Protein AF-A0A1G2P5E9-F1 (afdb_monomer_lite)

Organism: NCBI:txid1802335

Foldseek 3Di:
DPPDVVVVVVLVVVLVVLVVVLVVLVVCLVVVLVVVVPPPLVVLVVLLVVLVVLLVVLCCCCVPVCVPPVVQQQDDDPNRRLVVLLVLLNVLSVLLNVLSVVLVVLVSQLSVLVSQLVSLVSLLVSLVSVLVVCVSDVPDDDPVRDDSVVSNVVSVVSNCCSVPPRNVVSVVSNVVSVVVSVVSVVSSVVSSVSSVVSSVVSVVSS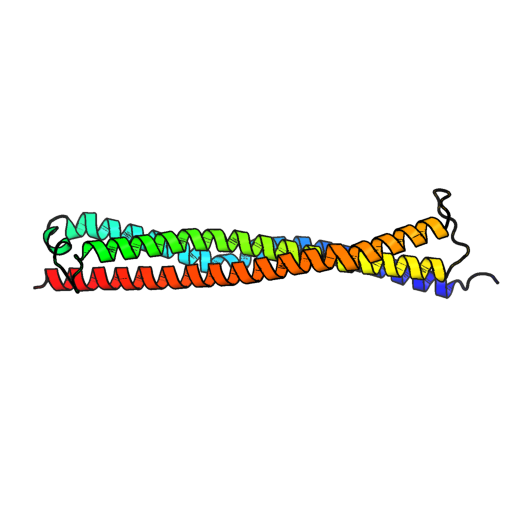VVVVVD

Structure (mmCIF, N/CA/C/O backbone):
data_AF-A0A1G2P5E9-F1
#
_entry.id   AF-A0A1G2P5E9-F1
#
loop_
_atom_site.group_PDB
_atom_site.id
_atom_site.type_symbol
_atom_site.label_atom_id
_atom_site.label_alt_id
_atom_site.label_comp_id
_atom_site.label_asym_id
_atom_site.label_entity_id
_atom_site.label_seq_id
_atom_site.pdbx_PDB_ins_code
_atom_site.Cartn_x
_atom_site.Cartn_y
_atom_site.Cartn_z
_atom_site.occupancy
_atom_site.B_iso_or_equiv
_atom_site.auth_seq_id
_atom_site.auth_comp_id
_atom_site.auth_asym_id
_atom_site.auth_atom_id
_atom_site.pdbx_PDB_model_num
ATOM 1 N N . MET A 1 1 ? 27.408 -7.381 -53.308 1.00 45.62 1 MET A N 1
ATOM 2 C CA . MET A 1 1 ? 26.090 -8.041 -53.425 1.00 45.62 1 MET A CA 1
ATOM 3 C C . MET A 1 1 ? 25.030 -7.059 -52.951 1.00 45.62 1 MET A C 1
ATOM 5 O O . MET A 1 1 ? 25.227 -6.500 -51.876 1.00 45.62 1 MET A O 1
ATOM 9 N N . PRO A 1 2 ? 23.982 -6.775 -53.742 1.00 45.16 2 PRO A N 1
ATOM 10 C CA . PRO A 1 2 ? 22.866 -5.960 -53.272 1.00 45.16 2 PRO A CA 1
ATOM 11 C C . PRO A 1 2 ? 22.207 -6.660 -52.072 1.00 45.16 2 PRO A C 1
ATOM 13 O O . PRO A 1 2 ? 22.133 -7.892 -52.062 1.00 45.16 2 PRO A O 1
ATOM 16 N N . PRO A 1 3 ? 21.778 -5.922 -51.039 1.00 52.22 3 PRO A N 1
ATOM 17 C CA . PRO A 1 3 ? 21.145 -6.535 -49.884 1.00 52.22 3 PRO A CA 1
ATOM 18 C C . PRO A 1 3 ? 19.825 -7.196 -50.302 1.00 52.22 3 PRO A C 1
ATOM 20 O O . PRO A 1 3 ? 19.055 -6.644 -51.089 1.00 52.22 3 PRO A O 1
ATOM 23 N N . ASN A 1 4 ? 19.589 -8.405 -49.792 1.00 60.34 4 ASN A N 1
ATOM 24 C CA . ASN A 1 4 ? 18.426 -9.223 -50.117 1.00 60.34 4 ASN A CA 1
ATOM 25 C C . ASN A 1 4 ? 17.156 -8.529 -49.585 1.00 60.34 4 ASN A C 1
ATOM 27 O O . ASN A 1 4 ? 16.891 -8.523 -48.382 1.00 60.34 4 ASN A O 1
ATOM 31 N N . TYR A 1 5 ? 16.392 -7.905 -50.481 1.00 56.81 5 TYR A N 1
ATOM 32 C CA . TYR A 1 5 ? 15.208 -7.084 -50.181 1.00 56.81 5 TYR A CA 1
ATOM 33 C C . TYR A 1 5 ? 14.182 -7.737 -49.219 1.00 56.81 5 TYR A C 1
ATOM 35 O O . TYR A 1 5 ? 13.681 -7.042 -48.331 1.00 56.81 5 TYR A O 1
ATOM 43 N N . PRO A 1 6 ? 13.905 -9.058 -49.295 1.00 58.53 6 PRO A N 1
ATOM 44 C CA . PRO A 1 6 ? 13.014 -9.750 -48.360 1.00 58.53 6 PRO A CA 1
ATOM 45 C C . PRO A 1 6 ? 13.515 -9.744 -46.910 1.00 58.53 6 PRO A C 1
ATOM 47 O O . PRO A 1 6 ? 12.711 -9.638 -45.989 1.00 58.53 6 PRO A O 1
ATOM 50 N N . GLN A 1 7 ? 14.835 -9.810 -46.693 1.00 58.12 7 GLN A N 1
ATOM 51 C CA . GLN A 1 7 ? 15.413 -9.777 -45.347 1.00 58.12 7 GLN A CA 1
ATOM 52 C C . GLN A 1 7 ? 15.269 -8.380 -44.730 1.00 58.12 7 GLN A C 1
ATOM 54 O O . GLN A 1 7 ? 14.884 -8.268 -43.573 1.00 58.12 7 GLN A O 1
ATOM 59 N N . ILE A 1 8 ? 15.484 -7.313 -45.515 1.00 60.50 8 ILE A N 1
ATOM 60 C CA . ILE A 1 8 ? 15.317 -5.924 -45.040 1.00 60.50 8 ILE A CA 1
ATOM 61 C C . ILE A 1 8 ? 13.867 -5.670 -44.605 1.00 60.50 8 ILE A C 1
ATOM 63 O O . ILE A 1 8 ? 13.626 -5.031 -43.581 1.00 60.50 8 ILE A O 1
ATOM 67 N N . LEU A 1 9 ? 12.899 -6.187 -45.369 1.00 61.81 9 LEU A N 1
ATOM 68 C CA . LEU A 1 9 ? 11.474 -6.105 -45.040 1.00 61.81 9 LEU A CA 1
ATOM 69 C C . LEU A 1 9 ? 11.137 -6.859 -43.748 1.00 61.81 9 LEU A C 1
ATOM 71 O O . LEU A 1 9 ? 10.431 -6.307 -42.907 1.00 61.81 9 LEU A O 1
ATOM 75 N N . GLN A 1 10 ? 11.682 -8.064 -43.553 1.00 65.06 10 GLN A N 1
ATOM 76 C CA . GLN A 1 10 ? 11.495 -8.833 -42.320 1.00 65.06 10 GLN A CA 1
ATOM 77 C C . GLN A 1 10 ? 12.081 -8.117 -41.100 1.00 65.06 10 GLN A C 1
ATOM 79 O O . GLN A 1 10 ? 11.396 -7.976 -40.091 1.00 65.06 10 GLN A O 1
ATOM 84 N N . THR A 1 11 ? 13.305 -7.586 -41.178 1.00 60.06 11 THR A N 1
ATOM 85 C CA . THR A 1 11 ? 13.905 -6.902 -40.021 1.00 60.06 11 THR A CA 1
ATOM 86 C C . THR A 1 11 ? 13.252 -5.549 -39.736 1.00 60.06 11 THR A C 1
ATOM 88 O O . THR A 1 11 ? 13.167 -5.140 -38.580 1.00 60.06 11 THR A O 1
ATOM 91 N N . LYS A 1 12 ? 12.722 -4.865 -40.760 1.00 65.88 12 LYS A N 1
ATOM 92 C CA . LYS A 1 12 ? 11.896 -3.663 -40.576 1.00 65.88 12 LYS A CA 1
ATOM 93 C C . LYS A 1 12 ? 10.568 -3.996 -39.888 1.00 65.88 12 LYS A C 1
ATOM 95 O O . LYS A 1 12 ? 10.208 -3.312 -38.934 1.00 65.88 12 LYS A O 1
ATOM 100 N N . GLN A 1 13 ? 9.897 -5.073 -40.300 1.00 69.88 13 GLN A N 1
ATOM 101 C CA . GLN A 1 13 ? 8.698 -5.585 -39.624 1.00 69.88 13 GLN A CA 1
ATOM 102 C C . GLN A 1 13 ? 8.989 -6.007 -38.177 1.00 69.88 13 GLN A C 1
ATOM 104 O O . GLN A 1 13 ? 8.178 -5.758 -37.288 1.00 69.88 13 GLN A O 1
ATOM 109 N N . GLU A 1 14 ? 10.158 -6.592 -37.902 1.00 65.31 14 GLU A N 1
ATOM 110 C CA . GLU A 1 14 ? 10.590 -6.909 -36.537 1.00 65.31 14 GLU A CA 1
ATOM 111 C C . GLU A 1 14 ? 10.911 -5.671 -35.691 1.00 65.31 14 GLU A C 1
ATOM 113 O O . GLU A 1 14 ? 10.748 -5.708 -34.471 1.00 65.31 14 GLU A O 1
ATOM 118 N N . LEU A 1 15 ? 11.384 -4.582 -36.302 1.00 66.56 15 LEU A N 1
ATOM 119 C CA . LEU A 1 15 ? 11.614 -3.315 -35.608 1.00 66.56 15 LEU A CA 1
ATOM 120 C C . LEU A 1 15 ? 10.291 -2.615 -35.283 1.00 66.56 15 LEU A C 1
ATOM 122 O O . LEU A 1 15 ? 10.108 -2.141 -34.160 1.00 66.56 15 LEU A O 1
ATOM 126 N N . GLU A 1 16 ? 9.369 -2.585 -36.247 1.00 72.06 16 GLU A N 1
ATOM 127 C CA . GLU A 1 16 ? 8.019 -2.041 -36.081 1.00 72.06 16 GLU A CA 1
ATOM 128 C C . GLU A 1 16 ? 7.232 -2.842 -35.037 1.00 72.06 16 GLU A C 1
ATOM 130 O O . GLU A 1 16 ? 6.594 -2.252 -34.165 1.00 72.06 16 GLU A O 1
ATOM 135 N N . SER A 1 17 ? 7.346 -4.175 -35.029 1.00 70.50 17 SER A N 1
ATOM 136 C CA . SER A 1 17 ? 6.700 -5.007 -34.009 1.00 70.50 17 SER A CA 1
ATOM 137 C C . SER A 1 17 ? 7.229 -4.722 -32.603 1.00 70.50 17 SER A C 1
ATOM 139 O O . SER A 1 17 ? 6.452 -4.683 -31.656 1.00 70.50 17 SER A O 1
ATOM 141 N N . VAL A 1 18 ? 8.519 -4.417 -32.446 1.00 68.25 18 VAL A N 1
ATOM 142 C CA . VAL A 1 18 ? 9.108 -4.072 -31.137 1.00 68.25 18 VAL A CA 1
ATOM 143 C C . VAL A 1 18 ? 8.784 -2.649 -30.716 1.00 68.25 18 VAL A C 1
ATOM 145 O O . VAL A 1 18 ? 8.630 -2.381 -29.527 1.00 68.25 18 VAL A O 1
ATOM 148 N N . GLN A 1 19 ? 8.653 -1.719 -31.663 1.00 71.50 19 GLN A N 1
ATOM 149 C CA . GLN A 1 19 ? 8.098 -0.401 -31.359 1.00 71.50 19 GLN A CA 1
ATOM 150 C C . GLN A 1 19 ? 6.653 -0.516 -30.875 1.00 71.50 19 GLN A C 1
ATOM 152 O O . GLN A 1 19 ? 6.325 0.094 -29.857 1.00 71.50 19 GLN A O 1
ATOM 157 N N . ASN A 1 20 ? 5.846 -1.359 -31.521 1.00 75.56 20 ASN A N 1
ATOM 158 C CA . ASN A 1 20 ? 4.489 -1.658 -31.079 1.00 75.56 20 ASN A CA 1
ATOM 159 C C . ASN A 1 20 ? 4.478 -2.337 -29.702 1.00 75.56 20 ASN A C 1
ATOM 161 O O . ASN A 1 20 ? 3.682 -1.949 -28.859 1.00 75.56 20 ASN A O 1
ATOM 165 N N . GLU A 1 21 ? 5.384 -3.276 -29.410 1.00 71.62 21 GLU A N 1
ATOM 166 C CA . GLU A 1 21 ? 5.514 -3.868 -28.066 1.00 71.62 21 GLU A CA 1
ATOM 167 C C . GLU A 1 21 ? 5.834 -2.814 -26.992 1.00 71.62 21 GLU A C 1
ATOM 169 O O . GLU A 1 21 ? 5.271 -2.859 -25.901 1.00 71.62 21 GLU A O 1
ATOM 174 N N . VAL A 1 22 ? 6.711 -1.845 -27.282 1.00 72.62 22 VAL A N 1
ATOM 175 C CA . VAL A 1 22 ? 7.035 -0.745 -26.353 1.00 72.62 22 VAL A CA 1
ATOM 176 C C . VAL A 1 22 ? 5.829 0.172 -26.143 1.00 72.62 22 VAL A C 1
ATOM 178 O O . VAL A 1 22 ? 5.589 0.625 -25.023 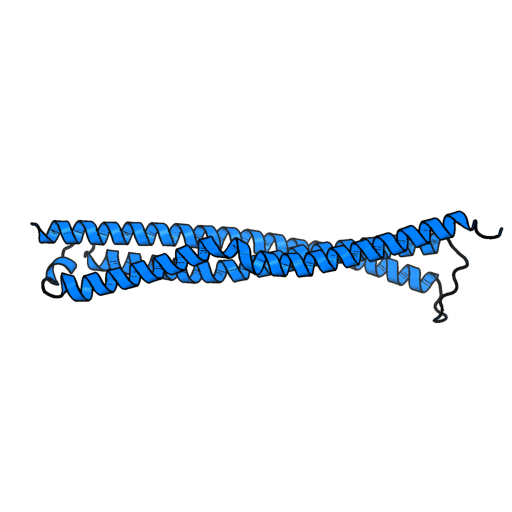1.00 72.62 22 VAL A O 1
ATOM 181 N N . GLU A 1 23 ? 5.073 0.459 -27.199 1.00 74.75 23 GLU A N 1
ATOM 182 C CA . GLU A 1 23 ? 3.877 1.298 -27.123 1.00 74.75 23 GLU A CA 1
ATOM 183 C C . GLU A 1 23 ? 2.725 0.592 -26.398 1.00 74.75 23 GLU A C 1
ATOM 185 O O . GLU A 1 23 ? 2.058 1.201 -25.565 1.00 74.75 23 GLU A O 1
ATOM 190 N N . ILE A 1 24 ? 2.553 -0.711 -26.626 1.00 76.69 24 ILE A N 1
ATOM 191 C CA . ILE A 1 24 ? 1.626 -1.565 -25.880 1.00 76.69 24 ILE A CA 1
ATOM 192 C C . ILE A 1 24 ? 2.040 -1.624 -24.410 1.00 76.69 24 ILE A C 1
ATOM 194 O O . ILE A 1 24 ? 1.200 -1.411 -23.548 1.00 76.69 24 ILE A O 1
ATOM 198 N N . ALA A 1 25 ? 3.322 -1.830 -24.094 1.00 70.88 25 ALA A N 1
ATOM 199 C CA . ALA A 1 25 ? 3.804 -1.816 -22.712 1.00 70.88 25 ALA A CA 1
ATOM 200 C C . ALA A 1 25 ? 3.578 -0.453 -22.034 1.00 70.88 25 ALA A C 1
ATOM 202 O O . ALA A 1 25 ? 3.235 -0.398 -20.854 1.00 70.88 25 ALA A O 1
ATOM 203 N N . ARG A 1 26 ? 3.716 0.652 -22.781 1.00 74.38 26 ARG A N 1
ATOM 204 C CA . ARG A 1 26 ? 3.379 2.000 -22.305 1.00 74.38 26 ARG A CA 1
ATOM 205 C C . ARG A 1 26 ? 1.878 2.160 -22.050 1.00 74.38 26 ARG A C 1
ATOM 207 O O . ARG A 1 26 ? 1.516 2.689 -21.006 1.00 74.38 26 ARG A O 1
ATOM 214 N N . LYS A 1 27 ? 1.014 1.698 -22.956 1.00 78.19 27 LYS A N 1
ATOM 215 C CA . LYS A 1 27 ? -0.443 1.735 -22.754 1.00 78.19 27 LYS A CA 1
ATOM 216 C C . LYS A 1 27 ? -0.872 0.851 -21.590 1.00 78.19 27 LYS A C 1
ATOM 218 O O . LYS A 1 27 ? -1.593 1.316 -20.727 1.00 78.19 27 LYS A O 1
ATOM 223 N N . ILE A 1 28 ? -0.337 -0.365 -21.485 1.00 73.25 28 ILE A N 1
ATOM 224 C CA . ILE A 1 28 ? -0.558 -1.253 -20.336 1.00 73.25 28 ILE A CA 1
ATOM 225 C C . ILE A 1 28 ? -0.102 -0.572 -19.044 1.00 73.25 28 ILE A C 1
ATOM 227 O O . ILE A 1 28 ? -0.785 -0.698 -18.036 1.00 73.25 28 ILE A O 1
ATOM 231 N N . PHE A 1 29 ? 1.006 0.172 -19.048 1.00 69.62 29 PHE A N 1
ATOM 232 C CA . PHE A 1 29 ? 1.412 0.968 -17.890 1.00 69.62 29 PHE A CA 1
ATOM 233 C C . PHE A 1 29 ? 0.378 2.043 -17.530 1.00 69.62 29 PHE A C 1
ATOM 235 O O . PHE A 1 29 ? -0.020 2.136 -16.369 1.00 69.62 29 PHE A O 1
ATOM 242 N N . GLU A 1 30 ? -0.076 2.826 -18.508 1.00 72.69 30 GLU A N 1
ATOM 243 C CA . GLU A 1 30 ? -1.084 3.876 -18.316 1.00 72.69 30 GLU A CA 1
ATOM 244 C C . GLU A 1 30 ? -2.434 3.283 -17.840 1.00 72.69 30 GLU A C 1
ATOM 246 O O . GLU A 1 30 ? -3.026 3.777 -16.874 1.00 72.69 30 GLU A O 1
ATOM 251 N N . ASP A 1 31 ? -2.861 2.156 -18.412 1.00 74.88 31 ASP A N 1
ATOM 252 C CA . ASP A 1 31 ? -4.115 1.460 -18.099 1.00 74.88 31 ASP A CA 1
ATOM 253 C C . ASP A 1 31 ? -4.061 0.730 -16.752 1.00 74.88 31 ASP A C 1
ATOM 255 O O . ASP A 1 31 ? -4.995 0.819 -15.956 1.00 74.88 31 ASP A O 1
ATOM 259 N N . THR A 1 32 ? -2.953 0.050 -16.441 1.00 67.44 32 THR A N 1
ATOM 260 C CA . THR A 1 32 ? -2.754 -0.642 -15.154 1.00 67.44 32 THR A CA 1
ATOM 261 C C . THR A 1 32 ? -2.722 0.370 -14.017 1.00 67.44 32 THR A C 1
ATOM 263 O O . THR A 1 32 ? -3.353 0.157 -12.984 1.00 67.44 32 THR A O 1
ATOM 266 N N . ASN A 1 33 ? -2.057 1.509 -14.215 1.00 65.31 33 ASN A N 1
ATOM 267 C CA . ASN A 1 33 ? -2.033 2.589 -13.234 1.00 65.31 33 ASN A CA 1
ATOM 268 C C . ASN A 1 33 ? -3.436 3.185 -13.002 1.00 65.31 33 ASN A C 1
ATOM 270 O O . ASN A 1 33 ? -3.777 3.545 -11.876 1.00 65.31 33 ASN A O 1
ATOM 274 N N . THR A 1 34 ? -4.269 3.238 -14.046 1.00 66.75 34 THR A N 1
ATOM 275 C CA . THR A 1 34 ? -5.663 3.700 -13.955 1.00 66.75 34 THR A CA 1
ATOM 276 C C . THR A 1 34 ? -6.565 2.664 -13.275 1.00 66.75 34 THR A C 1
ATOM 278 O O . THR A 1 34 ? -7.272 3.001 -12.335 1.00 66.75 34 THR A O 1
ATOM 281 N N . SER A 1 35 ? -6.489 1.388 -13.661 1.00 60.97 35 SER A N 1
ATOM 282 C CA . SER A 1 35 ? -7.336 0.310 -13.127 1.00 60.97 35 SER A CA 1
ATOM 283 C C . SER A 1 35 ? -7.025 -0.040 -11.664 1.00 60.97 35 SER A C 1
ATOM 285 O O . SER A 1 35 ? -7.934 -0.279 -10.864 1.00 60.97 35 SER A O 1
ATOM 287 N N . TYR A 1 36 ? -5.749 -0.009 -11.259 1.00 59.22 36 TYR A N 1
ATOM 288 C CA . TYR A 1 36 ? -5.370 -0.220 -9.855 1.00 59.22 36 TYR A CA 1
ATOM 289 C C . TYR A 1 36 ? -5.861 0.889 -8.931 1.00 59.22 36 TYR A C 1
ATOM 291 O O . TYR A 1 36 ? -6.057 0.648 -7.737 1.00 59.22 36 TYR A O 1
ATOM 299 N N . ARG A 1 37 ? -6.098 2.080 -9.484 1.00 58.69 37 ARG A N 1
ATOM 300 C CA . ARG A 1 37 ? -6.716 3.189 -8.766 1.00 58.69 37 ARG A CA 1
ATOM 301 C C . ARG A 1 37 ? -8.128 2.843 -8.276 1.00 58.69 37 ARG A C 1
ATOM 303 O O . ARG A 1 37 ? -8.531 3.392 -7.255 1.00 58.69 37 ARG A O 1
ATOM 310 N N . ASP A 1 38 ? -8.809 1.898 -8.930 1.00 62.91 38 ASP A N 1
ATOM 311 C CA . ASP A 1 38 ? -10.244 1.673 -8.743 1.00 62.91 38 ASP A CA 1
ATOM 312 C C . ASP A 1 38 ? -10.589 0.367 -7.984 1.00 62.91 38 ASP A C 1
ATOM 314 O O . ASP A 1 38 ? -11.562 0.342 -7.231 1.00 62.91 38 ASP A O 1
ATOM 318 N N . ASN A 1 39 ? -9.795 -0.715 -8.094 1.00 57.72 39 ASN A N 1
ATOM 319 C CA . ASN A 1 39 ? -10.237 -2.050 -7.626 1.00 57.72 39 ASN A CA 1
ATOM 320 C C . ASN A 1 39 ? -9.615 -2.587 -6.318 1.00 57.72 39 ASN A C 1
ATOM 322 O O . ASN A 1 39 ? -10.307 -3.257 -5.553 1.00 57.72 39 ASN A O 1
ATOM 326 N N . SER A 1 40 ? -8.346 -2.306 -5.993 1.00 57.19 40 SER A N 1
ATOM 327 C CA . SER A 1 40 ? -7.723 -2.838 -4.752 1.00 57.19 40 SER A CA 1
ATOM 328 C C . SER A 1 40 ? -8.088 -2.046 -3.484 1.00 57.19 40 SER A C 1
ATOM 330 O O . SER A 1 40 ? -7.760 -2.449 -2.368 1.00 57.19 40 SER A O 1
ATOM 332 N N . PHE A 1 41 ? -8.788 -0.923 -3.649 1.00 67.69 41 PHE A N 1
ATOM 333 C CA . PHE A 1 41 ? -9.066 0.056 -2.600 1.00 67.69 41 PHE A CA 1
ATOM 334 C C . PHE A 1 41 ? -10.252 -0.322 -1.699 1.00 67.69 41 PHE A C 1
ATOM 336 O O . PHE A 1 41 ? -10.236 -0.039 -0.502 1.00 67.69 41 PHE A O 1
ATOM 343 N N . GLN A 1 42 ? -11.243 -1.033 -2.238 1.00 78.06 42 GLN A N 1
ATOM 344 C CA . GLN A 1 42 ? -12.559 -1.177 -1.605 1.00 78.06 42 GLN A CA 1
ATOM 345 C C . GLN A 1 42 ? -12.533 -1.877 -0.237 1.00 78.06 42 GLN A C 1
ATOM 347 O O . GLN A 1 42 ? -13.343 -1.570 0.634 1.00 78.06 42 GLN A O 1
ATOM 352 N N . VAL A 1 43 ? -11.629 -2.839 -0.024 1.00 80.19 43 VAL A N 1
ATOM 353 C CA . VAL A 1 43 ? -11.544 -3.564 1.259 1.00 80.19 43 VAL A CA 1
ATOM 354 C C . VAL A 1 43 ? -10.976 -2.666 2.354 1.00 80.19 43 VAL A C 1
ATOM 356 O O . VAL A 1 43 ? -11.517 -2.603 3.455 1.00 80.19 43 VAL A O 1
ATOM 359 N N . PHE A 1 44 ? -9.902 -1.949 2.042 1.00 86.31 44 PHE A N 1
ATOM 360 C CA . PHE A 1 44 ? -9.229 -1.053 2.975 1.00 86.31 44 PHE A CA 1
ATOM 361 C C . PHE A 1 44 ? -10.089 0.181 3.259 1.00 86.31 44 PHE A C 1
ATOM 363 O O . PHE A 1 44 ? -10.257 0.565 4.411 1.00 86.31 44 PHE A O 1
ATOM 370 N N . GLU A 1 45 ? -10.761 0.716 2.247 1.00 86.00 45 GLU A N 1
ATOM 371 C CA . GLU A 1 45 ? -11.759 1.766 2.424 1.00 86.00 45 GLU A CA 1
ATOM 372 C C . GLU A 1 45 ? -12.884 1.347 3.389 1.00 86.00 45 GLU A C 1
ATOM 374 O O . GLU A 1 45 ? -13.204 2.086 4.321 1.00 86.00 45 GLU A O 1
ATOM 379 N N . LYS A 1 46 ? -13.420 0.125 3.253 1.00 90.12 46 LYS A N 1
ATOM 380 C CA . LYS A 1 46 ? -14.401 -0.423 4.207 1.00 90.12 46 LYS A CA 1
ATOM 381 C C . LYS A 1 46 ? -13.840 -0.518 5.626 1.00 90.12 46 LYS A C 1
ATOM 383 O O . LYS A 1 46 ? -14.541 -0.156 6.565 1.00 90.12 46 LYS A O 1
ATOM 388 N N . ILE A 1 47 ? -12.592 -0.965 5.797 1.00 90.50 47 ILE A N 1
ATOM 389 C CA . ILE A 1 47 ? -11.933 -1.013 7.116 1.00 90.50 47 ILE A CA 1
ATOM 390 C C . ILE A 1 47 ? -11.852 0.390 7.729 1.00 90.50 47 ILE A C 1
ATOM 392 O O . ILE A 1 47 ? -12.226 0.560 8.888 1.00 90.50 47 ILE A O 1
ATOM 396 N N . ALA A 1 48 ? -11.437 1.402 6.961 1.00 91.81 48 ALA A N 1
ATOM 397 C CA . ALA A 1 48 ? -11.410 2.784 7.439 1.00 91.81 48 ALA A CA 1
ATOM 398 C C . ALA A 1 48 ? -12.807 3.272 7.849 1.00 91.81 48 ALA A C 1
ATOM 400 O O . ALA A 1 48 ? -12.963 3.802 8.949 1.00 91.81 48 ALA A O 1
ATOM 401 N N . PHE A 1 49 ? -13.831 3.048 7.019 1.00 93.69 49 PHE A N 1
ATOM 402 C CA . PHE A 1 49 ? -15.204 3.435 7.351 1.00 93.69 49 PHE A CA 1
ATOM 403 C C . PHE A 1 49 ? -15.723 2.733 8.609 1.00 93.69 49 PHE A C 1
ATOM 405 O O . PHE A 1 49 ? -16.301 3.389 9.476 1.00 93.69 49 PHE A O 1
ATOM 412 N N . TYR A 1 50 ? -15.480 1.430 8.759 1.00 94.44 50 TYR A N 1
ATOM 413 C CA . TYR A 1 50 ? -15.874 0.697 9.960 1.00 94.44 50 TYR A CA 1
ATOM 414 C C . TYR A 1 50 ? -15.103 1.145 11.201 1.00 94.44 50 TYR A C 1
ATOM 416 O O . TYR A 1 50 ? -15.696 1.207 12.278 1.00 94.44 50 TYR A O 1
ATOM 424 N N . ALA A 1 51 ? -13.822 1.498 11.078 1.00 94.50 51 ALA A N 1
ATOM 425 C CA . ALA A 1 51 ? -13.039 2.031 12.188 1.00 94.50 51 ALA A CA 1
ATOM 426 C C . ALA A 1 51 ? -13.600 3.380 12.665 1.00 94.50 51 ALA A C 1
ATOM 428 O O . ALA A 1 51 ? -13.877 3.537 13.854 1.00 94.50 51 ALA A O 1
ATOM 429 N N . VAL A 1 52 ? -13.857 4.317 11.742 1.00 94.56 52 VAL A N 1
ATOM 430 C CA . VAL A 1 52 ? -14.481 5.614 12.062 1.00 94.56 52 VAL A CA 1
ATOM 431 C C . VAL A 1 52 ? -15.872 5.420 12.662 1.00 94.56 52 VAL A C 1
ATOM 433 O O . VAL A 1 52 ? -16.181 6.015 13.694 1.00 94.56 52 VAL A O 1
ATOM 436 N N . GLY A 1 53 ? -16.696 4.559 12.058 1.00 94.62 53 GLY A N 1
ATOM 437 C CA . GLY A 1 53 ? -18.040 4.255 12.546 1.00 94.62 53 GLY A CA 1
ATOM 438 C C . GLY A 1 53 ? -18.026 3.660 13.954 1.00 94.62 53 GLY A C 1
ATOM 439 O O . GLY A 1 53 ? -18.796 4.090 14.806 1.00 94.62 53 GLY A O 1
ATOM 440 N N . SER A 1 54 ? -17.101 2.740 14.233 1.00 94.94 54 SER A N 1
ATOM 441 C CA . SER A 1 54 ? -16.953 2.118 15.556 1.00 94.94 54 SER A CA 1
ATOM 442 C C . SER A 1 54 ? -16.511 3.126 16.617 1.00 94.94 54 SER A C 1
ATOM 444 O O . SER A 1 54 ? -17.074 3.148 17.712 1.00 94.94 54 SER A O 1
ATOM 446 N N . ILE A 1 55 ? -15.554 4.004 16.291 1.00 94.56 55 ILE A N 1
ATOM 447 C CA . ILE A 1 55 ? -15.136 5.090 17.188 1.00 94.56 55 ILE A CA 1
ATOM 448 C C . ILE A 1 55 ? -16.323 6.019 17.457 1.00 94.56 55 ILE A C 1
ATOM 450 O O . ILE A 1 55 ? -16.657 6.253 18.617 1.00 94.56 55 ILE A O 1
ATOM 454 N N . SER A 1 56 ? -17.003 6.489 16.409 1.00 95.81 56 SER A N 1
ATOM 455 C CA . SER A 1 56 ? -18.156 7.386 16.532 1.00 95.81 56 SER A CA 1
ATOM 456 C C . SER A 1 56 ? -19.260 6.778 17.399 1.00 95.81 56 SER A C 1
ATOM 458 O O . SER A 1 56 ? -19.675 7.407 18.371 1.00 95.81 56 SER A O 1
ATOM 460 N N . LEU A 1 57 ? -19.657 5.530 17.132 1.00 93.56 57 LEU A N 1
ATOM 461 C CA . LEU A 1 57 ? -20.654 4.810 17.927 1.00 93.56 57 LEU A CA 1
ATOM 462 C C . LEU A 1 57 ? -20.226 4.657 19.387 1.00 93.56 57 LEU A C 1
ATOM 464 O O . LEU A 1 57 ? -21.046 4.832 20.284 1.00 93.56 57 LEU A O 1
ATOM 468 N N . SER A 1 58 ? -18.950 4.364 19.644 1.00 93.94 58 SER A N 1
ATOM 469 C CA . SER A 1 58 ? -18.448 4.215 21.011 1.00 93.94 58 SER A CA 1
ATOM 470 C C . SER A 1 58 ? -18.448 5.536 21.789 1.00 93.94 58 SER A C 1
ATOM 472 O O . SER A 1 58 ? -18.826 5.548 22.959 1.00 93.94 58 SER A O 1
ATOM 474 N N . ILE A 1 59 ? -18.115 6.658 21.139 1.00 93.12 59 ILE A N 1
ATOM 475 C CA . ILE A 1 59 ? -18.201 7.999 21.734 1.00 93.12 59 ILE A CA 1
ATOM 476 C C . ILE A 1 59 ? -19.659 8.326 22.055 1.00 93.12 59 ILE A C 1
ATOM 478 O O . ILE A 1 59 ? -19.955 8.763 23.165 1.00 93.12 59 ILE A O 1
ATOM 482 N N . THR A 1 60 ? -20.578 8.072 21.120 1.00 91.94 60 THR A N 1
ATOM 483 C CA . THR A 1 60 ? -22.015 8.279 21.338 1.00 91.94 60 THR A CA 1
ATOM 484 C C . THR A 1 60 ? -22.539 7.408 22.478 1.00 91.94 60 THR A C 1
ATOM 486 O O . THR A 1 60 ? -23.270 7.901 23.332 1.00 91.94 60 THR A O 1
ATOM 489 N N . TYR A 1 61 ? -22.138 6.138 22.541 1.00 89.06 61 TYR A N 1
ATOM 490 C CA . TYR A 1 61 ? -22.525 5.232 23.620 1.00 89.06 61 TYR A CA 1
ATOM 491 C C . TYR A 1 61 ? -22.056 5.751 24.984 1.00 89.06 61 TYR A C 1
ATOM 493 O O . TYR A 1 61 ? -22.855 5.852 25.912 1.00 89.06 61 TYR A O 1
ATOM 501 N N . VAL A 1 62 ? -20.793 6.164 25.109 1.00 88.94 62 VAL A N 1
ATOM 502 C CA . VAL A 1 62 ? -20.269 6.713 26.368 1.00 88.94 62 VAL A CA 1
ATOM 503 C C . VAL A 1 62 ? -20.949 8.034 26.731 1.00 88.94 62 VAL A C 1
ATOM 505 O O . VAL A 1 62 ? -21.401 8.204 27.861 1.00 88.94 62 VAL A O 1
ATOM 508 N N . GLY A 1 63 ? -21.060 8.955 25.773 1.00 87.94 63 GLY A N 1
ATOM 509 C CA . GLY A 1 63 ? -21.600 10.294 26.001 1.00 87.94 63 GLY A CA 1
ATOM 510 C C . GLY A 1 63 ? -23.103 10.324 26.268 1.00 87.94 63 GLY A C 1
ATOM 511 O O . GLY A 1 63 ? -23.566 11.200 26.989 1.00 87.94 63 GLY A O 1
ATOM 512 N N . TYR A 1 64 ? -23.867 9.378 25.721 1.00 86.00 64 TYR A N 1
ATOM 513 C CA . TYR A 1 64 ? -25.318 9.334 25.897 1.00 86.00 64 TYR A CA 1
ATOM 514 C C . TYR A 1 64 ? -25.734 8.312 26.956 1.00 86.00 64 TYR A C 1
ATOM 516 O O . TYR A 1 64 ? -26.393 8.665 27.932 1.00 86.00 64 TYR A O 1
ATOM 524 N N . VAL A 1 65 ? -25.308 7.056 26.805 1.00 80.88 65 VAL A N 1
ATOM 525 C CA . VAL A 1 65 ? -25.807 5.924 27.602 1.00 80.88 65 VAL A CA 1
ATOM 526 C C . VAL A 1 65 ? -25.132 5.835 28.971 1.00 80.88 65 VAL A C 1
ATOM 528 O O . VAL A 1 65 ? -25.789 5.484 29.950 1.00 80.88 65 VAL A O 1
ATOM 531 N N . LEU A 1 66 ? -23.840 6.165 29.062 1.00 83.88 66 LEU A N 1
ATOM 532 C CA . LEU A 1 66 ? -23.075 6.106 30.318 1.00 83.88 66 LEU A CA 1
ATOM 533 C C . LEU A 1 66 ? -22.970 7.447 31.049 1.00 83.88 66 LEU A C 1
ATOM 535 O O . LEU A 1 66 ? -22.400 7.492 32.137 1.00 83.88 66 LEU A O 1
ATOM 539 N N . SER A 1 67 ? -23.552 8.518 30.504 1.00 82.75 67 SER A N 1
ATOM 540 C CA . SER A 1 67 ? -23.512 9.860 31.105 1.00 82.75 67 SER A CA 1
ATOM 541 C C . SER A 1 67 ? -24.015 9.896 32.552 1.00 82.75 67 SER A C 1
ATOM 543 O O . SER A 1 67 ? -23.479 10.632 33.374 1.00 82.75 67 SER A O 1
ATOM 545 N N . GLN A 1 68 ? -25.008 9.065 32.875 1.00 80.25 68 GLN A N 1
ATOM 546 C CA . GLN A 1 68 ? -25.629 8.988 34.200 1.00 80.25 68 GLN A CA 1
ATOM 547 C C . GLN A 1 68 ? -24.991 7.935 35.123 1.00 80.25 68 GLN A C 1
ATOM 549 O O . GLN A 1 68 ? -25.320 7.880 36.303 1.00 80.25 68 GLN A O 1
ATOM 554 N N . GLN A 1 69 ? -24.101 7.081 34.605 1.00 81.94 69 GLN A N 1
ATOM 555 C CA . GLN A 1 69 ? -23.507 5.947 35.329 1.00 81.94 69 GLN A CA 1
ATOM 556 C C . GLN A 1 69 ? -21.994 5.872 35.081 1.00 81.94 69 GLN A C 1
ATOM 558 O O . GLN A 1 69 ? -21.436 4.826 34.745 1.00 81.94 69 GLN A O 1
ATOM 563 N N . THR A 1 70 ? -21.315 7.006 35.247 1.00 82.69 70 THR A N 1
ATOM 564 C CA . THR A 1 70 ? -19.873 7.142 34.987 1.00 82.69 70 THR A CA 1
ATOM 565 C C . THR A 1 70 ? -19.007 6.298 35.920 1.00 82.69 70 THR A C 1
ATOM 567 O O . THR A 1 70 ? -17.888 5.944 35.557 1.00 82.69 70 THR A O 1
ATOM 570 N N . GLU A 1 71 ? -19.518 5.914 37.090 1.00 84.12 71 GLU A N 1
ATOM 571 C CA . GLU A 1 71 ? -18.796 5.052 38.031 1.00 84.12 71 GLU A CA 1
ATOM 572 C C . GLU A 1 71 ? -18.505 3.656 37.454 1.00 84.12 71 GLU A C 1
ATOM 574 O O . GLU A 1 71 ? -17.455 3.086 37.747 1.00 84.12 71 GLU A O 1
ATOM 579 N N . VAL A 1 72 ? -19.341 3.148 36.535 1.00 85.38 72 VAL A N 1
ATOM 580 C CA . VAL A 1 72 ? -19.114 1.860 35.845 1.00 85.38 72 VAL A CA 1
ATOM 581 C C . VAL A 1 72 ? -17.806 1.873 35.044 1.00 85.38 72 VAL A C 1
ATOM 583 O O . VAL A 1 72 ? -17.118 0.858 34.953 1.00 85.38 72 VAL A O 1
ATOM 586 N N . LEU A 1 73 ? -17.405 3.032 34.510 1.00 83.81 73 LEU A N 1
ATOM 587 C CA . LEU A 1 73 ? -16.162 3.179 33.743 1.00 83.81 73 LEU A CA 1
ATOM 588 C C . LEU A 1 73 ? -14.906 3.053 34.615 1.00 83.81 73 LEU A C 1
ATOM 590 O O . LEU A 1 73 ? -13.843 2.706 34.097 1.00 83.81 73 LEU A O 1
ATOM 594 N N . LYS A 1 74 ? -15.015 3.351 35.916 1.00 87.19 74 LYS A N 1
ATOM 595 C CA . LYS A 1 74 ? -13.899 3.289 36.871 1.00 87.19 74 LYS A CA 1
ATOM 596 C C . LYS A 1 74 ? -13.716 1.896 37.470 1.00 87.19 74 LYS A C 1
ATOM 598 O O . LYS A 1 74 ? -12.690 1.653 38.100 1.00 87.19 74 LYS A O 1
ATOM 603 N N . VAL A 1 75 ? -14.676 0.989 37.275 1.00 87.31 75 VAL A N 1
ATOM 604 C CA . VAL A 1 75 ? -14.575 -0.389 37.762 1.00 87.31 75 VAL A CA 1
ATOM 605 C C . VAL A 1 75 ? -13.398 -1.085 37.081 1.00 87.31 75 VAL A C 1
ATOM 607 O O . VAL A 1 75 ? -13.269 -1.081 35.854 1.00 87.31 75 VAL A O 1
ATOM 610 N N . SER A 1 76 ? -12.535 -1.679 37.902 1.00 86.38 76 SER A N 1
ATOM 611 C CA . SER A 1 76 ? -11.373 -2.434 37.444 1.00 86.38 76 SER A CA 1
ATOM 612 C C . SER A 1 76 ? -11.761 -3.845 37.032 1.00 86.38 76 SER A C 1
ATOM 614 O O . SER A 1 76 ? -12.373 -4.590 37.795 1.00 86.38 76 SER A O 1
ATOM 616 N N . VAL A 1 77 ? -11.342 -4.229 35.833 1.00 83.69 77 VAL A N 1
ATOM 617 C CA . VAL A 1 77 ? -11.547 -5.546 35.233 1.00 83.69 77 VAL A CA 1
ATOM 618 C C . VAL A 1 77 ? -10.176 -6.041 34.799 1.00 83.69 77 VAL A C 1
ATOM 620 O O . VAL A 1 77 ? -9.469 -5.329 34.098 1.00 83.69 77 VAL A O 1
ATOM 623 N N . PHE A 1 78 ? -9.756 -7.221 35.265 1.00 82.75 78 PHE A N 1
ATOM 624 C CA . PHE A 1 78 ? -8.389 -7.724 35.049 1.00 82.75 78 PHE A CA 1
ATOM 625 C C . PHE A 1 78 ? -7.301 -6.672 35.349 1.00 82.75 78 PHE A C 1
ATOM 627 O O . PHE A 1 78 ? -6.387 -6.458 34.556 1.00 82.75 78 PHE A O 1
ATOM 634 N N . TYR A 1 79 ? -7.404 -6.022 36.514 1.00 87.06 79 TYR A N 1
ATOM 635 C CA . TYR A 1 79 ? -6.447 -5.029 37.033 1.00 87.06 79 TYR A CA 1
ATOM 636 C C . TYR A 1 79 ? -6.397 -3.678 36.302 1.00 87.06 79 TYR A C 1
ATOM 638 O O . TYR A 1 79 ? -5.711 -2.774 36.777 1.00 87.06 79 TYR A O 1
ATOM 646 N N . LEU A 1 80 ? -7.141 -3.498 35.208 1.00 89.06 80 LEU A N 1
ATOM 647 C CA . LEU A 1 80 ? -7.241 -2.224 34.499 1.00 89.06 80 LEU A CA 1
ATOM 648 C C . LEU A 1 80 ? -8.664 -1.663 34.593 1.00 89.06 80 LEU A C 1
ATOM 650 O O . LEU A 1 80 ? -9.631 -2.416 34.474 1.00 89.06 80 LEU A O 1
ATOM 654 N N . PRO A 1 81 ? -8.831 -0.347 34.787 1.00 90.50 81 PRO A N 1
ATOM 655 C CA . PRO A 1 81 ? -10.153 0.255 34.764 1.00 90.50 81 PRO A CA 1
ATOM 656 C C . PRO A 1 81 ? -10.745 0.194 33.354 1.00 90.50 81 PRO A C 1
ATOM 658 O O . PRO A 1 81 ? -10.037 0.302 32.350 1.00 90.50 81 PRO A O 1
ATOM 661 N N . LEU A 1 82 ? -12.063 0.024 33.276 1.00 90.31 82 LEU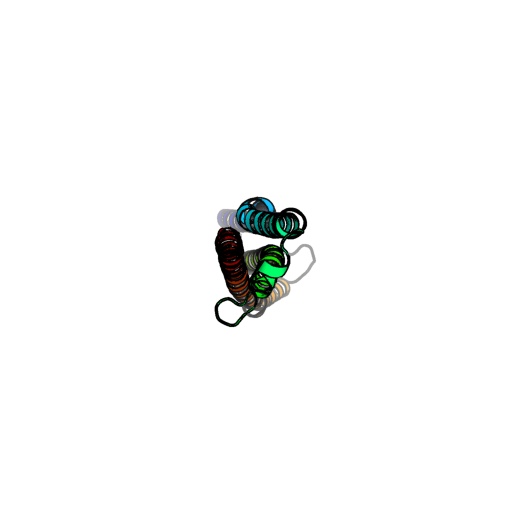 A N 1
ATOM 662 C CA . LEU A 1 82 ? -12.762 -0.290 32.032 1.00 90.31 82 LEU A CA 1
ATOM 663 C C . LEU A 1 82 ? -12.535 0.753 30.922 1.00 90.31 82 LEU A C 1
ATOM 665 O O . LEU A 1 82 ? -12.394 0.396 29.751 1.00 90.31 82 LEU A O 1
ATOM 669 N N . TYR A 1 83 ? -12.411 2.035 31.282 1.00 90.94 83 TYR A N 1
ATOM 670 C CA . TYR A 1 83 ? -12.110 3.109 30.327 1.00 90.94 83 TYR A CA 1
ATOM 671 C C . TYR A 1 83 ? -10.776 2.916 29.578 1.00 90.94 83 TYR A C 1
ATOM 673 O O . TYR A 1 83 ? -10.631 3.391 28.453 1.00 90.94 83 TYR A O 1
ATOM 681 N N . VAL A 1 84 ? -9.800 2.204 30.156 1.00 92.25 84 VAL A N 1
ATOM 682 C CA . VAL A 1 84 ? -8.508 1.937 29.500 1.00 92.25 84 VAL A CA 1
ATOM 683 C C . VAL A 1 84 ? -8.698 1.022 28.294 1.00 92.25 84 VAL A C 1
ATOM 685 O O . VAL A 1 84 ? -8.114 1.281 27.246 1.00 92.25 84 VAL A O 1
ATOM 688 N N . TYR A 1 85 ? -9.569 0.015 28.387 1.00 92.31 85 TYR A N 1
ATOM 689 C CA . TYR A 1 85 ? -9.890 -0.863 27.255 1.00 92.31 85 TYR A CA 1
ATOM 690 C C . TYR A 1 85 ? -10.534 -0.099 26.094 1.00 92.31 85 TYR A C 1
ATOM 692 O O . TYR A 1 85 ? -10.241 -0.381 24.930 1.00 92.31 85 TYR A O 1
ATOM 700 N N . LEU A 1 86 ? -11.357 0.911 26.398 1.00 93.62 86 LEU A N 1
ATOM 701 C CA . LEU A 1 86 ? -11.928 1.799 25.387 1.00 93.62 86 LEU A CA 1
ATOM 702 C C . LEU A 1 86 ? -10.842 2.621 24.677 1.00 93.62 86 LEU A C 1
ATOM 704 O O . LEU A 1 86 ? -10.822 2.673 23.448 1.00 93.62 86 LEU A O 1
ATOM 708 N N . PHE A 1 87 ? -9.907 3.219 25.421 1.00 94.81 87 PHE A N 1
ATOM 709 C CA . PHE A 1 87 ? -8.809 3.977 24.811 1.00 94.81 87 PHE A CA 1
ATOM 710 C C . PHE A 1 87 ? -7.844 3.092 24.019 1.00 94.81 87 PHE A C 1
ATOM 712 O O . PHE A 1 87 ? -7.381 3.503 22.956 1.00 94.81 87 PHE A O 1
ATOM 719 N N . ILE A 1 88 ? -7.576 1.869 24.486 1.00 94.94 88 ILE A N 1
ATOM 720 C CA . ILE A 1 88 ? -6.800 0.872 23.736 1.00 94.94 88 ILE A CA 1
ATOM 721 C C . ILE A 1 88 ? -7.499 0.555 22.409 1.00 94.94 88 ILE A C 1
ATOM 723 O O . ILE A 1 88 ? -6.857 0.580 21.359 1.00 94.94 88 ILE A O 1
ATOM 727 N N . SER A 1 89 ? -8.816 0.322 22.440 1.00 96.88 89 SER A N 1
ATOM 728 C CA . SER A 1 89 ? -9.630 0.144 21.233 1.00 96.88 89 SER A CA 1
ATOM 729 C C . SER A 1 89 ? -9.460 1.316 20.264 1.00 96.88 89 SER A C 1
ATOM 731 O O . SER A 1 89 ? -9.115 1.106 19.101 1.00 96.88 89 SER A O 1
ATOM 733 N N . TRP A 1 90 ? -9.617 2.556 20.738 1.00 97.25 90 TRP A N 1
ATOM 734 C CA . TRP A 1 90 ? -9.466 3.744 19.895 1.00 97.25 90 TRP A CA 1
ATOM 735 C C . TRP A 1 90 ? -8.071 3.861 19.298 1.00 97.25 90 TRP A C 1
ATOM 737 O O . TRP A 1 90 ? -7.951 4.118 18.104 1.00 97.25 90 TRP A O 1
ATOM 747 N N . ALA A 1 91 ? -7.021 3.632 20.089 1.00 97.25 91 ALA A N 1
ATOM 748 C CA . ALA A 1 91 ? -5.647 3.676 19.605 1.00 97.25 91 ALA A CA 1
ATOM 749 C C . ALA A 1 91 ? -5.428 2.681 18.455 1.00 97.25 91 ALA A C 1
ATOM 751 O O . ALA A 1 91 ? -4.869 3.044 17.420 1.00 97.25 91 ALA A O 1
ATOM 752 N N . PHE A 1 92 ? -5.930 1.451 18.594 1.00 97.56 92 PHE A N 1
ATOM 753 C CA . PHE A 1 92 ? -5.845 0.435 17.548 1.00 97.56 92 PHE A CA 1
ATOM 754 C C . PHE A 1 92 ? -6.694 0.763 16.311 1.00 97.56 92 PHE A C 1
ATOM 756 O O . PHE A 1 92 ? -6.220 0.589 15.190 1.00 97.56 92 PHE A O 1
ATOM 763 N N . LEU A 1 93 ? -7.911 1.285 16.480 1.00 96.31 93 LEU A N 1
ATOM 764 C CA . LEU A 1 93 ? -8.772 1.681 15.360 1.00 96.31 93 LEU A CA 1
ATOM 765 C C . LEU A 1 93 ? -8.207 2.888 14.594 1.00 96.31 93 LEU A C 1
ATOM 767 O O . LEU A 1 93 ? -8.229 2.901 13.365 1.00 96.31 93 LEU A O 1
ATOM 771 N N . VAL A 1 94 ? -7.637 3.871 15.295 1.00 96.25 94 VAL A N 1
ATOM 772 C CA . VAL A 1 94 ? -6.947 5.018 14.685 1.00 96.25 94 VAL A CA 1
ATOM 773 C C . VAL A 1 94 ? -5.684 4.561 13.954 1.00 96.25 94 VAL A C 1
ATOM 775 O O . VAL A 1 94 ? -5.440 4.977 12.822 1.00 96.25 94 VAL A O 1
ATOM 778 N N . LEU A 1 95 ? -4.902 3.660 14.553 1.00 95.75 95 LEU A N 1
ATOM 779 C CA . LEU A 1 95 ? -3.742 3.061 13.895 1.00 95.75 95 LEU A CA 1
ATOM 780 C C . LEU A 1 95 ? -4.144 2.303 12.622 1.00 95.75 95 LEU A C 1
ATOM 782 O O . LEU A 1 95 ? -3.481 2.436 11.591 1.00 95.75 95 LEU A O 1
ATOM 786 N N . SER A 1 96 ? -5.249 1.556 12.668 1.00 95.06 96 SER A N 1
ATOM 787 C CA . SER A 1 96 ? -5.814 0.879 11.501 1.00 95.06 96 SER A CA 1
ATOM 788 C C . SER A 1 96 ? -6.209 1.870 10.408 1.00 95.06 96 SER A C 1
ATOM 790 O O . SER A 1 96 ? -5.856 1.683 9.245 1.00 95.06 96 SER A O 1
ATOM 792 N N . LEU A 1 97 ? -6.858 2.978 10.771 1.00 93.56 97 LEU A N 1
ATOM 793 C CA . LEU A 1 97 ? -7.232 4.036 9.835 1.00 93.56 97 LEU A CA 1
ATOM 794 C C . LEU A 1 97 ? -6.005 4.628 9.133 1.00 93.56 97 LEU A C 1
ATOM 796 O O . LEU A 1 97 ? -5.972 4.697 7.904 1.00 93.56 97 LEU A O 1
ATOM 800 N N . PHE A 1 98 ? -4.969 5.003 9.888 1.00 93.06 98 PHE A N 1
ATOM 801 C CA . PHE A 1 98 ? -3.747 5.552 9.300 1.00 93.06 98 PHE A CA 1
ATOM 802 C C . PHE A 1 98 ? -3.042 4.534 8.405 1.00 93.06 98 PHE A C 1
ATOM 804 O O . PHE A 1 98 ? -2.716 4.843 7.261 1.00 93.06 98 PHE A O 1
ATOM 811 N N . THR A 1 99 ? -2.836 3.307 8.883 1.00 92.88 99 THR A N 1
ATOM 812 C CA . THR A 1 99 ? -2.165 2.258 8.096 1.00 92.88 99 THR A CA 1
ATOM 813 C C . THR A 1 99 ? -2.925 1.936 6.813 1.00 92.88 99 THR A C 1
ATOM 815 O O . THR A 1 99 ? -2.303 1.800 5.764 1.00 92.88 99 THR A O 1
ATOM 818 N N . THR A 1 100 ? -4.256 1.931 6.851 1.00 90.62 100 THR A N 1
ATOM 819 C CA . THR A 1 100 ? -5.123 1.777 5.676 1.00 90.62 100 THR A CA 1
ATOM 820 C C . THR A 1 100 ? -4.882 2.874 4.631 1.00 90.62 100 THR A C 1
ATOM 822 O O . THR A 1 100 ? -4.752 2.572 3.443 1.00 90.62 100 THR A O 1
ATOM 825 N N . LEU A 1 101 ? -4.739 4.139 5.046 1.00 86.06 101 LEU A N 1
ATOM 826 C CA . LEU A 1 101 ? -4.368 5.229 4.132 1.00 86.06 101 LEU A CA 1
ATOM 827 C C . LEU A 1 101 ? -2.967 5.018 3.533 1.00 86.06 101 LEU A C 1
ATOM 829 O O . LEU A 1 101 ? -2.751 5.288 2.350 1.00 86.06 101 LEU A O 1
ATOM 833 N N . PHE A 1 102 ? -2.029 4.483 4.317 1.00 88.50 102 PHE A N 1
ATOM 834 C CA . PHE A 1 102 ? -0.677 4.165 3.851 1.00 88.50 102 PHE A CA 1
ATOM 835 C C . PHE A 1 102 ? -0.616 2.974 2.882 1.00 88.50 102 PHE A C 1
ATOM 837 O O . PHE A 1 102 ? 0.258 2.971 2.013 1.00 88.50 102 PHE A O 1
ATOM 844 N N . VAL A 1 103 ? -1.546 2.008 2.952 1.00 87.88 103 VAL A N 1
ATOM 845 C CA . VAL A 1 103 ? -1.627 0.897 1.978 1.00 87.88 103 VAL A CA 1
ATOM 846 C C . VAL A 1 103 ? -1.719 1.443 0.552 1.00 87.88 103 VAL A C 1
ATOM 848 O O . VAL A 1 103 ? -0.988 0.993 -0.334 1.00 87.88 103 VAL A O 1
ATOM 851 N N . ARG A 1 104 ? -2.534 2.487 0.344 1.00 81.00 104 ARG A N 1
ATOM 852 C CA . ARG A 1 104 ? -2.684 3.146 -0.961 1.00 81.00 104 ARG A CA 1
ATOM 853 C C . ARG A 1 104 ? -1.352 3.667 -1.490 1.00 81.00 104 ARG A C 1
ATOM 855 O O . ARG A 1 104 ? -1.022 3.464 -2.656 1.00 81.00 104 ARG A O 1
ATOM 862 N N . TRP A 1 105 ? -0.581 4.332 -0.637 1.00 83.81 105 TRP A N 1
ATOM 863 C CA . TRP A 1 105 ? 0.717 4.873 -1.023 1.00 83.81 105 TRP A CA 1
ATOM 864 C C . TRP A 1 105 ? 1.703 3.761 -1.411 1.00 83.81 105 TRP A C 1
ATOM 866 O O . TRP A 1 105 ? 2.405 3.882 -2.420 1.00 83.81 105 TRP A O 1
ATOM 876 N N . THR A 1 106 ? 1.720 2.646 -0.672 1.00 86.50 106 THR A N 1
ATOM 877 C CA . THR A 1 106 ? 2.596 1.513 -1.003 1.00 86.50 106 THR A CA 1
ATOM 878 C C . THR A 1 106 ? 2.213 0.805 -2.295 1.00 86.50 106 THR A C 1
ATOM 880 O O . THR A 1 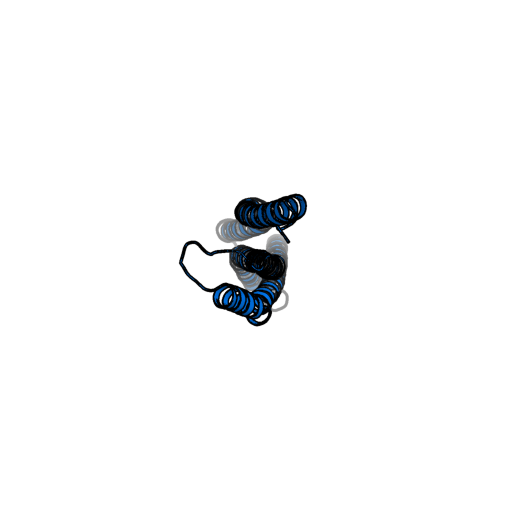106 ? 3.107 0.444 -3.058 1.00 86.50 106 THR A O 1
ATOM 883 N N . ASP A 1 107 ? 0.919 0.661 -2.581 1.00 83.12 107 ASP A N 1
ATOM 884 C CA . ASP A 1 107 ? 0.439 0.007 -3.803 1.00 83.12 107 ASP A CA 1
ATOM 885 C C . ASP A 1 107 ? 0.772 0.830 -5.054 1.00 83.12 107 ASP A C 1
ATOM 887 O O . ASP A 1 107 ? 1.255 0.285 -6.051 1.00 83.12 107 ASP A O 1
ATOM 891 N N . ILE A 1 108 ? 0.593 2.155 -4.980 1.00 82.88 108 ILE A N 1
ATOM 892 C CA . ILE A 1 108 ? 0.995 3.087 -6.045 1.00 82.88 108 ILE A CA 1
ATOM 893 C C . ILE A 1 108 ? 2.503 2.987 -6.281 1.00 82.88 108 ILE A C 1
ATOM 895 O O . ILE A 1 108 ? 2.953 2.845 -7.417 1.00 82.88 108 ILE A O 1
ATOM 899 N N . THR A 1 109 ? 3.288 3.011 -5.202 1.00 86.38 109 THR A N 1
ATOM 900 C CA . THR A 1 109 ? 4.751 2.946 -5.282 1.00 86.38 109 THR A CA 1
ATOM 901 C C . THR A 1 109 ? 5.214 1.625 -5.898 1.00 86.38 109 THR A C 1
ATOM 903 O O . THR A 1 109 ? 6.048 1.629 -6.800 1.00 86.38 109 THR A O 1
ATOM 906 N N . HIS A 1 110 ? 4.654 0.494 -5.465 1.00 86.00 110 HIS A N 1
ATOM 907 C CA . HIS A 1 110 ? 4.958 -0.820 -6.030 1.00 86.00 110 HIS A CA 1
ATOM 908 C C . HIS A 1 110 ? 4.662 -0.884 -7.528 1.00 86.00 110 HIS A C 1
ATOM 910 O O . HIS A 1 110 ? 5.519 -1.285 -8.313 1.00 86.00 110 HIS A O 1
ATOM 916 N N . THR A 1 111 ? 3.470 -0.444 -7.926 1.00 82.94 111 THR A N 1
ATOM 917 C CA . THR A 1 111 ? 3.026 -0.473 -9.324 1.00 82.94 111 THR A CA 1
ATOM 918 C C . THR A 1 111 ? 3.895 0.420 -10.203 1.00 82.94 111 THR A C 1
ATOM 920 O O . THR A 1 111 ? 4.272 0.016 -11.305 1.00 82.94 111 THR A O 1
ATOM 923 N N . PHE A 1 112 ? 4.283 1.596 -9.701 1.00 85.62 112 PHE A N 1
ATOM 924 C CA . PHE A 1 112 ? 5.216 2.491 -10.379 1.00 85.62 112 PHE A CA 1
ATOM 925 C C . PHE A 1 112 ? 6.549 1.792 -10.675 1.00 85.62 112 PHE A C 1
ATOM 927 O O . PHE A 1 112 ? 6.971 1.748 -11.831 1.00 85.62 112 PHE A O 1
ATOM 934 N N . TRP A 1 113 ? 7.184 1.184 -9.668 1.00 87.62 113 TRP A N 1
ATOM 935 C CA . TRP A 1 113 ? 8.472 0.506 -9.852 1.00 87.62 113 TRP A CA 1
ATOM 936 C C . TRP A 1 113 ? 8.369 -0.737 -10.739 1.00 87.62 113 TRP A C 1
ATOM 938 O O . TRP A 1 113 ? 9.207 -0.916 -11.624 1.00 87.62 113 TRP A O 1
ATOM 948 N N . ALA A 1 114 ? 7.329 -1.556 -10.551 1.00 84.94 114 ALA A N 1
ATOM 949 C CA . ALA A 1 114 ? 7.083 -2.743 -11.368 1.00 84.94 114 ALA A CA 1
ATOM 950 C C . ALA A 1 114 ? 6.919 -2.378 -12.850 1.00 84.94 114 ALA A C 1
ATOM 952 O O . ALA A 1 114 ? 7.511 -3.004 -13.728 1.00 84.94 114 ALA A O 1
ATOM 953 N N . SER A 1 115 ? 6.176 -1.312 -13.134 1.00 81.88 115 SER A N 1
ATOM 954 C CA . SER A 1 115 ? 5.948 -0.878 -14.508 1.00 81.88 115 SER A CA 1
ATOM 955 C C . SER A 1 115 ? 7.163 -0.187 -15.119 1.00 81.88 115 SER A C 1
ATOM 957 O O . SER A 1 115 ? 7.477 -0.391 -16.291 1.00 81.88 115 SER A O 1
ATOM 959 N N . GLN A 1 116 ? 7.900 0.595 -14.325 1.00 84.81 116 GLN A N 1
ATOM 960 C CA . GLN A 1 116 ? 9.146 1.214 -14.769 1.00 84.81 116 GLN A CA 1
ATOM 961 C C . GLN A 1 116 ? 10.201 0.154 -15.125 1.00 84.81 116 GLN A C 1
ATOM 963 O O . GLN A 1 116 ? 10.932 0.317 -16.106 1.00 84.81 116 GLN A O 1
ATOM 968 N N . LYS A 1 117 ? 10.241 -0.961 -14.384 1.00 88.69 117 LYS A N 1
ATOM 969 C CA . LYS A 1 117 ? 11.068 -2.130 -14.709 1.00 88.69 117 LYS A CA 1
ATOM 970 C C . LYS A 1 117 ? 10.707 -2.705 -16.080 1.00 88.69 117 LYS A C 1
ATOM 972 O O . LYS A 1 117 ? 11.599 -2.897 -16.907 1.00 88.69 117 LYS A O 1
ATOM 977 N N . GLU A 1 118 ? 9.424 -2.955 -16.345 1.00 84.00 118 GLU A N 1
ATOM 978 C CA . GLU A 1 118 ? 8.974 -3.489 -17.641 1.00 84.00 118 GLU A CA 1
ATOM 979 C C . GLU A 1 118 ? 9.252 -2.516 -18.797 1.00 84.00 118 GLU A C 1
ATOM 981 O O . GLU A 1 118 ? 9.739 -2.924 -19.853 1.00 84.00 118 GLU A O 1
ATOM 986 N N . TYR A 1 119 ? 9.088 -1.211 -18.574 1.00 84.62 119 TYR A N 1
ATOM 987 C CA . TYR A 1 119 ? 9.471 -0.186 -19.544 1.00 84.62 119 TYR A CA 1
ATOM 988 C C . TYR A 1 119 ? 10.969 -0.227 -19.890 1.00 84.62 119 TYR A C 1
ATOM 990 O O . TYR A 1 119 ? 11.344 -0.160 -21.065 1.00 84.62 119 TYR A O 1
ATOM 998 N N . TYR A 1 120 ? 11.848 -0.371 -18.891 1.00 87.62 120 TYR A N 1
ATOM 999 C CA . TYR A 1 120 ? 13.288 -0.481 -19.134 1.00 87.62 120 TYR A CA 1
ATOM 1000 C C . TYR A 1 120 ? 13.682 -1.794 -19.810 1.00 87.62 120 TYR A C 1
ATOM 1002 O O . TYR A 1 120 ? 14.569 -1.778 -20.665 1.00 87.62 120 TYR A O 1
ATOM 1010 N N . LYS A 1 121 ? 13.000 -2.907 -19.518 1.00 87.50 121 LYS A N 1
ATOM 1011 C CA . LYS A 1 121 ? 13.180 -4.165 -20.261 1.00 87.50 121 LYS A CA 1
ATOM 1012 C C . LYS A 1 121 ? 12.797 -4.012 -21.733 1.00 87.50 121 LYS A C 1
ATOM 1014 O O . LYS A 1 121 ? 13.557 -4.431 -22.605 1.00 87.50 121 LYS A O 1
ATOM 1019 N N . ALA A 1 122 ? 11.670 -3.363 -22.022 1.00 84.38 122 ALA A N 1
ATOM 1020 C CA . ALA A 1 122 ? 11.229 -3.118 -23.393 1.00 84.38 122 ALA A CA 1
ATOM 1021 C C . ALA A 1 122 ? 12.209 -2.198 -24.149 1.00 84.38 122 ALA A C 1
ATOM 1023 O O . ALA A 1 122 ? 12.581 -2.478 -25.290 1.00 84.38 122 ALA A O 1
ATOM 1024 N N . LYS A 1 123 ? 12.713 -1.140 -23.494 1.00 83.25 123 LYS A N 1
ATOM 1025 C CA . LYS A 1 123 ? 13.770 -0.279 -24.051 1.00 83.25 123 LYS A CA 1
ATOM 1026 C C . LYS A 1 123 ? 15.067 -1.033 -24.315 1.00 83.25 123 LYS A C 1
ATOM 1028 O O . LYS A 1 123 ? 15.638 -0.865 -25.387 1.00 83.25 123 LYS A O 1
ATOM 1033 N N . LYS A 1 124 ? 15.506 -1.884 -23.387 1.00 90.56 124 LYS A N 1
ATOM 1034 C CA . LYS A 1 124 ? 16.675 -2.746 -23.586 1.00 90.56 124 LYS A CA 1
ATOM 1035 C C . LYS A 1 124 ? 16.506 -3.622 -24.831 1.00 90.56 124 LYS A C 1
ATOM 1037 O O . LYS A 1 124 ? 17.361 -3.572 -25.707 1.00 90.56 124 LYS A O 1
ATOM 1042 N N . LYS A 1 125 ? 15.377 -4.332 -24.955 1.00 85.50 125 LYS A N 1
ATOM 1043 C CA . LYS A 1 125 ? 15.069 -5.190 -26.116 1.00 85.50 125 LYS A CA 1
ATOM 1044 C C . LYS A 1 125 ? 15.094 -4.404 -27.433 1.00 85.50 125 LYS A C 1
ATOM 1046 O O . LYS A 1 125 ? 15.586 -4.899 -28.445 1.00 85.50 125 LYS A O 1
ATOM 1051 N N . LYS A 1 126 ? 14.595 -3.162 -27.425 1.00 80.81 126 LYS A N 1
ATOM 1052 C CA . LYS A 1 126 ? 14.658 -2.259 -28.583 1.00 80.81 126 LYS A CA 1
ATOM 1053 C C . LYS A 1 126 ? 16.099 -1.916 -28.969 1.00 80.81 126 LYS A C 1
ATOM 1055 O O . LYS A 1 126 ? 16.429 -1.975 -30.150 1.00 80.81 126 LYS A O 1
ATOM 1060 N N . GLU A 1 127 ? 16.946 -1.559 -28.007 1.00 84.56 127 GLU A N 1
ATOM 1061 C CA . GLU A 1 127 ? 18.353 -1.229 -28.270 1.00 84.56 127 GLU A CA 1
ATOM 1062 C C . GLU A 1 127 ? 19.160 -2.462 -28.721 1.00 84.56 127 GLU A C 1
ATOM 1064 O O . GLU A 1 127 ? 19.924 -2.368 -29.677 1.00 84.56 127 GLU A O 1
ATOM 1069 N N . GLU A 1 128 ? 18.923 -3.643 -28.139 1.00 85.88 128 GLU A N 1
ATOM 1070 C CA . GLU A 1 128 ? 19.530 -4.909 -28.590 1.00 85.88 128 GLU A CA 1
ATOM 1071 C C . GLU A 1 128 ? 19.166 -5.228 -30.045 1.00 85.88 128 GLU A C 1
ATOM 1073 O O . GLU A 1 128 ? 20.034 -5.564 -30.856 1.00 85.88 128 GLU A O 1
ATOM 1078 N N . LYS A 1 129 ? 17.894 -5.045 -30.416 1.00 81.56 129 LYS A N 1
ATOM 1079 C CA . LYS A 1 129 ? 17.455 -5.242 -31.799 1.00 81.56 129 LYS A CA 1
ATOM 1080 C C . LYS A 1 129 ? 18.047 -4.218 -32.763 1.00 81.56 129 LYS A C 1
ATOM 1082 O O . LYS A 1 129 ? 18.442 -4.603 -33.861 1.00 81.56 129 LYS A O 1
ATOM 1087 N N . LYS A 1 130 ? 18.195 -2.949 -32.365 1.00 79.25 130 LYS A N 1
ATOM 1088 C CA . LYS A 1 130 ? 18.908 -1.948 -33.181 1.00 79.25 130 LYS A CA 1
ATOM 1089 C C . LYS A 1 130 ? 20.357 -2.352 -33.443 1.00 79.25 130 LYS A C 1
ATOM 1091 O O . LYS A 1 130 ? 20.793 -2.281 -34.586 1.00 79.25 130 LYS A O 1
ATOM 1096 N N . ILE A 1 131 ? 21.077 -2.826 -32.422 1.00 83.12 131 ILE A N 1
ATOM 1097 C CA . ILE A 1 131 ? 22.455 -3.321 -32.581 1.00 83.12 131 ILE A CA 1
ATOM 1098 C C . ILE A 1 131 ? 22.486 -4.471 -33.594 1.00 83.12 131 ILE A C 1
ATOM 1100 O O . ILE A 1 131 ? 23.284 -4.433 -34.530 1.00 83.12 131 ILE A O 1
ATOM 1104 N N . SER A 1 132 ? 21.583 -5.450 -33.464 1.00 80.69 132 SER A N 1
ATOM 1105 C CA . SER A 1 132 ? 21.505 -6.583 -34.400 1.00 80.69 132 SER A CA 1
ATOM 1106 C C . SER A 1 132 ? 21.173 -6.152 -35.838 1.00 80.69 132 SER A C 1
ATOM 1108 O O . SER A 1 132 ? 21.742 -6.680 -36.797 1.00 80.69 132 SER A O 1
ATOM 1110 N N . PHE A 1 133 ? 20.322 -5.134 -35.999 1.00 78.00 133 PHE A N 1
ATOM 1111 C CA . PHE A 1 133 ? 19.981 -4.547 -37.292 1.00 78.00 133 PHE A CA 1
ATOM 1112 C C . PHE A 1 133 ? 21.187 -3.839 -37.921 1.00 78.00 133 PHE A C 1
ATOM 1114 O O . PHE A 1 133 ? 21.515 -4.091 -39.079 1.00 78.00 133 PHE A O 1
ATOM 1121 N N . PHE A 1 134 ? 21.907 -3.015 -37.153 1.00 77.94 134 PHE A N 1
ATOM 1122 C CA . PHE A 1 134 ? 23.113 -2.340 -37.635 1.00 77.94 134 PHE A CA 1
ATOM 1123 C C . PHE A 1 134 ? 24.216 -3.333 -38.009 1.00 77.94 134 PHE A C 1
ATOM 1125 O O . PHE A 1 134 ? 24.907 -3.127 -39.005 1.00 77.94 134 PHE A O 1
ATOM 1132 N N . GLN A 1 135 ? 24.370 -4.432 -37.268 1.00 76.00 135 GLN A N 1
ATOM 1133 C CA . GLN A 1 135 ? 25.318 -5.499 -37.604 1.00 76.00 135 GLN A CA 1
ATOM 1134 C C . GLN A 1 135 ? 24.941 -6.226 -38.903 1.00 76.00 135 GLN A C 1
ATOM 1136 O O . GLN A 1 135 ? 25.816 -6.459 -39.735 1.00 76.00 135 GLN A O 1
ATOM 1141 N N . SER A 1 136 ? 23.652 -6.511 -39.108 1.00 75.19 136 SER A N 1
ATOM 1142 C CA . SER A 1 136 ? 23.146 -7.241 -40.282 1.00 75.19 136 SER A CA 1
ATOM 1143 C C . SER A 1 136 ? 23.167 -6.416 -41.576 1.00 75.19 136 SER A C 1
ATOM 1145 O O . SER A 1 136 ? 23.235 -6.980 -42.667 1.00 75.19 136 SER A O 1
ATOM 1147 N N . TYR A 1 137 ? 23.157 -5.082 -41.475 1.00 69.81 137 TYR A N 1
ATOM 1148 C CA . TYR A 1 137 ? 23.117 -4.173 -42.624 1.00 69.81 137 TYR A CA 1
ATOM 1149 C C . TYR A 1 137 ? 24.247 -3.133 -42.562 1.00 69.81 137 TYR A C 1
ATOM 1151 O O . TYR A 1 137 ? 24.086 -2.050 -41.998 1.00 69.81 137 TYR A O 1
ATOM 1159 N N . PRO A 1 138 ? 25.417 -3.422 -43.157 1.00 61.47 138 PRO A N 1
ATOM 1160 C CA . PRO A 1 138 ? 26.590 -2.557 -43.050 1.00 61.47 138 PRO A CA 1
ATOM 1161 C C . PRO A 1 138 ? 26.514 -1.236 -43.826 1.00 61.47 138 PRO A C 1
ATOM 1163 O O . PRO A 1 138 ? 27.249 -0.319 -43.483 1.00 61.47 138 PRO A O 1
ATOM 1166 N N . ASN A 1 139 ? 25.604 -1.106 -44.796 1.00 60.88 139 ASN A N 1
ATOM 1167 C CA . ASN A 1 139 ? 25.504 0.065 -45.680 1.00 60.88 139 ASN A CA 1
ATOM 1168 C C . ASN A 1 139 ? 24.396 1.061 -45.275 1.00 60.88 139 ASN A C 1
ATOM 1170 O O . ASN A 1 139 ? 23.884 1.788 -46.126 1.00 60.88 139 ASN A O 1
ATOM 1174 N N . ILE A 1 140 ? 23.970 1.076 -44.008 1.00 64.12 140 ILE A N 1
ATOM 1175 C CA . ILE A 1 140 ? 22.957 2.032 -43.534 1.00 64.12 140 ILE A CA 1
ATOM 1176 C C . ILE A 1 140 ? 23.599 3.415 -43.385 1.00 64.12 140 ILE A C 1
ATOM 1178 O O . ILE A 1 140 ? 24.560 3.581 -42.637 1.00 64.12 140 ILE A O 1
ATOM 1182 N N . VAL A 1 141 ? 23.035 4.409 -44.073 1.00 59.53 141 VAL A N 1
ATOM 1183 C CA . VAL A 1 141 ? 23.420 5.819 -43.949 1.00 59.53 141 VAL A CA 1
ATOM 1184 C C . VAL A 1 141 ? 22.446 6.500 -42.991 1.00 59.53 141 VAL A C 1
ATOM 1186 O O . VAL A 1 141 ? 21.239 6.514 -43.231 1.00 59.53 141 VAL A O 1
ATOM 1189 N N . PHE A 1 142 ? 22.958 7.046 -41.891 1.00 63.34 142 PHE A N 1
ATOM 1190 C CA . PHE A 1 142 ? 22.158 7.809 -40.936 1.00 63.34 142 PHE A CA 1
ATOM 1191 C C . PHE A 1 142 ? 21.924 9.225 -41.477 1.00 63.34 142 PHE A C 1
ATOM 1193 O O . PHE A 1 142 ? 22.865 9.866 -41.943 1.00 63.34 142 PHE A O 1
ATOM 1200 N N . GLN A 1 143 ? 20.684 9.722 -41.398 1.00 57.97 143 GLN A N 1
ATOM 1201 C CA . GLN A 1 143 ? 20.315 11.061 -41.891 1.00 57.97 143 GLN A CA 1
ATOM 1202 C C . GLN A 1 143 ? 21.123 12.197 -41.236 1.00 57.97 143 GLN A C 1
ATOM 1204 O O . GLN A 1 143 ? 21.341 13.221 -41.874 1.00 57.97 143 GLN A O 1
ATOM 1209 N N . ASP A 1 144 ? 21.631 11.986 -40.019 1.00 60.59 144 ASP A N 1
ATOM 1210 C CA . ASP A 1 144 ? 22.359 12.999 -39.240 1.00 60.59 144 ASP A CA 1
ATOM 1211 C C . ASP A 1 144 ? 23.885 13.000 -39.474 1.00 60.59 144 ASP A C 1
ATOM 1213 O O . ASP A 1 144 ? 24.627 13.640 -38.731 1.00 60.59 144 ASP A O 1
ATOM 1217 N N . GLY A 1 145 ? 24.398 12.235 -40.446 1.00 59.44 145 GLY A N 1
ATOM 1218 C CA . GLY A 1 145 ? 25.841 12.155 -40.726 1.00 59.44 145 GLY A CA 1
ATOM 1219 C C . GLY A 1 145 ? 26.671 11.433 -39.652 1.00 59.44 145 GLY A C 1
ATOM 1220 O O . GLY A 1 145 ? 27.899 11.411 -39.727 1.00 59.44 145 GLY A O 1
ATOM 1221 N N . LYS A 1 146 ? 26.025 10.821 -38.654 1.00 63.94 146 LYS A N 1
ATOM 1222 C CA . LYS A 1 146 ? 26.690 10.010 -37.626 1.00 63.94 146 LYS A CA 1
ATOM 1223 C C . LYS A 1 146 ? 27.187 8.682 -38.196 1.00 63.94 146 LYS A C 1
ATOM 1225 O O . LYS A 1 146 ? 26.494 8.031 -38.978 1.00 63.94 146 LYS A O 1
ATOM 1230 N N . SER A 1 147 ? 28.370 8.255 -37.752 1.00 70.44 147 SER A N 1
ATOM 1231 C CA . SER A 1 147 ? 28.910 6.939 -38.098 1.00 70.44 147 SER A CA 1
ATOM 1232 C C . SER A 1 147 ? 28.103 5.822 -37.430 1.00 70.44 147 SER A C 1
ATOM 1234 O O . SER A 1 147 ? 27.707 5.924 -36.265 1.00 70.44 147 SER A O 1
ATOM 1236 N N . LYS A 1 148 ? 27.922 4.717 -38.159 1.00 71.19 148 LYS A N 1
ATOM 1237 C CA . LYS A 1 148 ? 27.326 3.470 -37.662 1.00 71.19 148 LYS A CA 1
ATOM 1238 C C . LYS A 1 148 ? 27.997 2.976 -36.383 1.00 71.19 148 LYS A C 1
ATOM 1240 O O . LYS A 1 148 ? 27.310 2.490 -35.483 1.00 71.19 148 LYS A O 1
ATOM 1245 N N . ASP A 1 149 ? 29.314 3.115 -36.288 1.00 72.38 149 ASP A N 1
ATOM 1246 C CA . ASP A 1 149 ? 30.074 2.662 -35.122 1.00 72.38 149 ASP A CA 1
ATOM 1247 C C . ASP A 1 149 ? 29.724 3.488 -33.880 1.00 72.38 149 ASP A C 1
ATOM 1249 O O . ASP A 1 149 ? 29.603 2.943 -32.784 1.00 72.38 149 ASP A O 1
ATOM 1253 N N . THR A 1 150 ? 29.457 4.785 -34.057 1.00 77.00 150 THR A N 1
ATOM 1254 C CA . THR A 1 150 ? 29.024 5.683 -32.982 1.00 77.00 150 THR A CA 1
ATOM 1255 C C . THR A 1 150 ? 27.624 5.325 -32.485 1.00 77.00 150 THR A C 1
ATOM 1257 O O . THR A 1 150 ? 27.420 5.189 -31.282 1.00 77.00 150 THR A O 1
ATOM 1260 N N . GLU A 1 151 ? 26.662 5.109 -33.385 1.00 77.31 151 GLU A N 1
ATOM 1261 C CA . GLU A 1 151 ? 25.295 4.716 -33.001 1.00 77.31 151 GLU A CA 1
ATOM 1262 C C . GLU A 1 151 ? 25.250 3.310 -32.380 1.00 77.31 151 GLU A C 1
ATOM 1264 O O . GLU A 1 151 ? 24.545 3.083 -31.395 1.00 77.31 151 GLU A O 1
ATOM 1269 N N . THR A 1 152 ? 26.063 2.372 -32.876 1.00 79.44 152 THR A N 1
ATOM 1270 C CA . THR A 1 152 ? 26.176 1.026 -32.291 1.00 79.44 152 THR A CA 1
ATOM 1271 C C . THR A 1 152 ? 26.803 1.076 -30.893 1.00 79.44 152 THR A C 1
ATOM 1273 O O . THR A 1 152 ? 26.327 0.387 -29.988 1.00 79.44 152 THR A O 1
ATOM 1276 N N . ALA A 1 153 ? 27.819 1.921 -30.683 1.00 83.19 153 ALA A N 1
ATOM 1277 C CA . ALA A 1 153 ? 28.427 2.136 -29.371 1.00 83.19 153 ALA A CA 1
ATOM 1278 C C . ALA A 1 153 ? 27.435 2.748 -28.368 1.00 83.19 153 ALA A C 1
ATOM 1280 O O . ALA A 1 153 ? 27.322 2.243 -27.252 1.00 83.19 153 ALA A O 1
ATOM 1281 N N . ILE A 1 154 ? 26.656 3.757 -28.780 1.00 83.50 154 ILE A N 1
ATOM 1282 C CA . ILE A 1 154 ? 25.608 4.375 -27.949 1.00 83.50 154 ILE A CA 1
ATOM 1283 C C . ILE A 1 154 ? 24.534 3.347 -27.571 1.00 83.50 154 ILE A C 1
ATOM 1285 O O . ILE A 1 154 ? 24.146 3.250 -26.405 1.00 83.50 154 ILE A O 1
ATOM 1289 N N . CYS A 1 155 ? 24.063 2.545 -28.531 1.00 83.31 155 CYS A N 1
ATOM 1290 C CA . CYS A 1 155 ? 23.101 1.479 -28.248 1.00 83.31 155 CYS A CA 1
ATOM 1291 C C . CYS A 1 155 ? 23.689 0.460 -27.254 1.00 83.31 155 CYS A C 1
ATOM 1293 O O . CYS A 1 155 ? 23.014 0.066 -26.304 1.00 83.31 155 CYS A O 1
ATOM 1295 N N . GLY A 1 156 ? 24.956 0.067 -27.427 1.00 85.62 156 GLY A N 1
ATOM 1296 C CA . GLY A 1 156 ? 25.650 -0.860 -26.529 1.00 85.62 156 GLY A CA 1
ATOM 1297 C C . GLY A 1 156 ? 25.811 -0.318 -25.106 1.00 85.62 156 GLY A C 1
ATOM 1298 O O . GLY A 1 156 ? 25.571 -1.041 -24.136 1.00 85.62 156 GLY A O 1
ATOM 1299 N N . GLU A 1 157 ? 26.154 0.962 -24.962 1.00 89.94 157 GLU A N 1
ATOM 1300 C CA . GLU A 1 157 ? 26.220 1.644 -23.666 1.00 89.94 157 GLU A CA 1
ATOM 1301 C C . GLU A 1 157 ? 24.841 1.707 -22.998 1.00 89.94 157 GLU A C 1
ATOM 1303 O O . GLU A 1 157 ? 24.703 1.395 -21.813 1.00 89.94 157 GLU A O 1
ATOM 1308 N N . ASN A 1 158 ? 23.794 2.014 -23.768 1.00 84.88 158 ASN A N 1
ATOM 1309 C CA . ASN A 1 158 ? 22.419 2.001 -23.283 1.00 84.88 158 ASN A CA 1
ATOM 1310 C C . ASN A 1 158 ? 21.998 0.607 -22.794 1.00 84.88 158 ASN A C 1
ATOM 1312 O O . ASN A 1 158 ? 21.421 0.497 -21.713 1.00 84.88 158 ASN A O 1
ATOM 1316 N N . VAL A 1 159 ? 22.314 -0.466 -23.530 1.00 88.25 159 VAL A N 1
ATOM 1317 C CA . VAL A 1 159 ? 22.028 -1.851 -23.109 1.00 88.25 159 VAL A CA 1
ATOM 1318 C C . VAL A 1 159 ? 22.722 -2.187 -21.788 1.00 88.25 159 VAL A C 1
ATOM 1320 O O . VAL A 1 159 ? 22.073 -2.743 -20.895 1.00 88.25 159 VAL A O 1
ATOM 1323 N N . LYS A 1 160 ? 23.998 -1.809 -21.622 1.00 89.62 160 LYS A N 1
ATOM 1324 C CA . LYS A 1 160 ? 24.719 -1.966 -20.345 1.00 89.62 160 LYS A CA 1
ATOM 1325 C C . LYS A 1 160 ? 24.041 -1.180 -19.227 1.00 89.62 160 LYS A C 1
ATOM 1327 O O . LYS A 1 160 ? 23.708 -1.747 -18.193 1.00 89.62 160 LYS A O 1
ATOM 1332 N N . LYS A 1 161 ? 23.711 0.093 -19.459 1.00 91.19 161 LYS A N 1
ATOM 1333 C CA . LYS A 1 161 ? 23.009 0.942 -18.483 1.00 91.19 161 LYS A CA 1
ATOM 1334 C C . LYS A 1 161 ? 21.659 0.356 -18.050 1.00 91.19 161 LYS A C 1
ATOM 1336 O O . LYS A 1 161 ? 21.329 0.390 -16.862 1.00 91.19 161 LYS A O 1
ATOM 1341 N N . TYR A 1 162 ? 20.872 -0.190 -18.980 1.00 89.81 162 TYR A N 1
ATOM 1342 C CA . TYR A 1 162 ? 19.609 -0.847 -18.636 1.00 89.81 162 TYR A CA 1
ATOM 1343 C C . TYR A 1 162 ? 19.834 -2.137 -17.842 1.00 89.81 162 TYR A C 1
ATOM 1345 O O . TYR A 1 162 ? 19.123 -2.367 -16.866 1.00 89.81 162 TYR A O 1
ATOM 1353 N N . THR A 1 163 ? 20.819 -2.947 -18.236 1.00 90.69 163 THR A N 1
ATOM 1354 C CA . THR A 1 163 ? 21.103 -4.258 -17.631 1.00 90.69 163 THR A CA 1
ATOM 1355 C C . THR A 1 163 ? 21.697 -4.139 -16.234 1.00 90.69 163 THR A C 1
ATOM 1357 O O . THR A 1 163 ? 21.224 -4.811 -15.324 1.00 90.69 163 THR A O 1
ATOM 1360 N N . ASP A 1 164 ? 22.679 -3.261 -16.054 1.00 90.81 164 ASP A N 1
ATOM 1361 C CA . ASP A 1 164 ? 23.511 -3.242 -14.849 1.00 90.81 164 ASP A CA 1
ATOM 1362 C C . ASP A 1 164 ? 22.981 -2.263 -13.798 1.00 90.81 164 ASP A C 1
ATOM 1364 O O . ASP A 1 164 ? 23.199 -2.448 -12.602 1.00 90.81 164 ASP A O 1
ATOM 1368 N N . VAL A 1 165 ? 22.258 -1.221 -14.229 1.00 91.06 165 VAL A N 1
ATOM 1369 C CA . VAL A 1 165 ? 21.834 -0.132 -13.341 1.00 91.06 165 VAL A CA 1
ATOM 1370 C C . VAL A 1 165 ? 20.318 -0.049 -13.237 1.00 91.06 165 VAL A C 1
ATOM 1372 O O . VAL A 1 165 ? 19.766 -0.229 -12.152 1.00 91.06 165 VAL A O 1
ATOM 1375 N N . LEU A 1 166 ? 19.612 0.227 -14.336 1.00 90.38 166 LEU A N 1
ATOM 1376 C CA . LEU A 1 166 ? 18.211 0.659 -14.259 1.00 90.38 166 LEU A CA 1
ATOM 1377 C C . LEU A 1 166 ? 17.242 -0.480 -13.912 1.00 90.38 166 LEU A C 1
ATOM 1379 O O . LEU A 1 166 ? 16.384 -0.303 -13.043 1.00 90.38 166 LEU A O 1
ATOM 1383 N N . ILE A 1 167 ? 17.379 -1.654 -14.537 1.00 91.81 167 ILE A N 1
ATOM 1384 C CA . ILE A 1 167 ? 16.525 -2.815 -14.238 1.00 91.81 167 ILE A CA 1
ATOM 1385 C C . ILE A 1 167 ? 16.782 -3.339 -12.810 1.00 91.81 167 ILE A C 1
ATOM 1387 O O . ILE A 1 167 ? 15.815 -3.436 -12.053 1.00 91.81 167 ILE A O 1
ATOM 1391 N N . PRO A 1 168 ? 18.032 -3.590 -12.366 1.00 93.25 168 PRO A N 1
ATOM 1392 C CA . PRO A 1 168 ? 18.282 -4.074 -11.005 1.00 93.25 168 PRO A CA 1
ATOM 1393 C C . PRO A 1 168 ? 17.839 -3.086 -9.919 1.00 93.25 168 PRO A C 1
ATOM 1395 O O . PRO A 1 168 ? 17.331 -3.485 -8.868 1.00 93.25 168 PRO A O 1
ATOM 1398 N N . THR A 1 169 ? 18.004 -1.783 -10.169 1.00 91.38 169 THR A N 1
ATOM 1399 C CA . THR A 1 169 ? 17.581 -0.734 -9.232 1.00 91.38 169 THR A CA 1
ATOM 1400 C C . THR A 1 169 ? 16.062 -0.712 -9.081 1.00 91.38 169 THR A C 1
ATOM 1402 O O . THR A 1 169 ? 15.557 -0.750 -7.959 1.00 91.38 169 THR A O 1
ATOM 1405 N N . THR A 1 170 ? 15.323 -0.7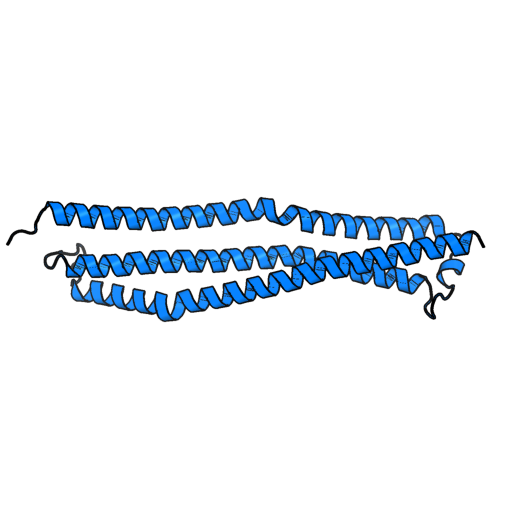06 -10.194 1.00 90.00 170 THR A N 1
ATOM 1406 C CA . THR A 1 170 ? 13.849 -0.719 -10.167 1.00 90.00 170 THR A CA 1
ATOM 1407 C C . THR A 1 170 ? 13.300 -2.002 -9.542 1.00 90.00 170 THR A C 1
ATOM 1409 O O . THR A 1 170 ? 12.410 -1.924 -8.698 1.00 90.00 170 THR A O 1
ATOM 1412 N N . GLU A 1 171 ? 13.895 -3.163 -9.832 1.00 90.56 171 GLU A N 1
ATOM 1413 C CA . GLU A 1 171 ? 13.529 -4.440 -9.205 1.00 90.56 171 GLU A CA 1
ATOM 1414 C C . GLU A 1 171 ? 13.739 -4.423 -7.680 1.00 90.56 171 GLU A C 1
ATOM 1416 O O . GLU A 1 171 ? 12.913 -4.933 -6.917 1.00 90.56 171 GLU A O 1
ATOM 1421 N N . ARG A 1 172 ? 14.825 -3.805 -7.199 1.00 92.25 172 ARG A N 1
ATOM 1422 C CA . ARG A 1 172 ? 15.073 -3.656 -5.758 1.00 92.25 172 ARG A CA 1
ATOM 1423 C C . ARG A 1 172 ? 13.990 -2.803 -5.090 1.00 92.25 172 ARG A C 1
ATOM 1425 O O . ARG A 1 172 ? 13.517 -3.166 -4.010 1.00 92.25 172 ARG A O 1
ATOM 1432 N N . TYR A 1 173 ? 13.590 -1.692 -5.707 1.00 90.44 173 TYR A N 1
ATOM 1433 C CA . TYR A 1 173 ? 12.533 -0.827 -5.175 1.00 90.44 173 TYR A CA 1
ATOM 1434 C C . TYR A 1 173 ? 11.145 -1.480 -5.234 1.00 90.44 173 TYR A C 1
ATOM 1436 O O . TYR A 1 173 ? 10.380 -1.363 -4.274 1.00 90.44 173 TYR A O 1
ATOM 1444 N N . GLU A 1 174 ? 10.839 -2.232 -6.290 1.00 89.31 174 GLU A N 1
ATOM 1445 C CA . GLU A 1 174 ? 9.630 -3.057 -6.398 1.00 89.31 174 GLU A CA 1
ATOM 1446 C C . GLU A 1 174 ? 9.560 -4.085 -5.261 1.00 89.31 174 GLU A C 1
ATOM 1448 O O . GLU A 1 174 ? 8.585 -4.120 -4.511 1.00 89.31 174 GLU A O 1
ATOM 1453 N N . LYS A 1 175 ? 10.625 -4.868 -5.038 1.00 90.81 175 LYS A N 1
ATOM 1454 C CA . LYS A 1 175 ? 10.666 -5.852 -3.941 1.00 90.81 175 LYS A CA 1
ATOM 1455 C C . LYS A 1 1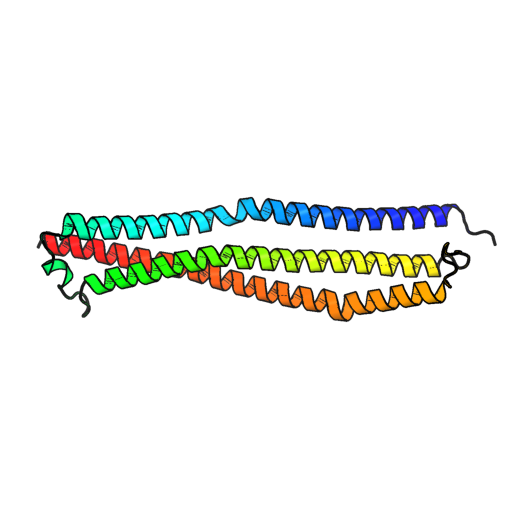75 ? 10.486 -5.192 -2.576 1.00 90.81 175 LYS A C 1
ATOM 1457 O O . LYS A 1 175 ? 9.726 -5.688 -1.741 1.00 90.81 175 LYS A O 1
ATOM 1462 N N . ARG A 1 176 ? 11.157 -4.059 -2.342 1.00 90.50 176 ARG A N 1
ATOM 1463 C CA . ARG A 1 176 ? 11.062 -3.323 -1.074 1.00 90.50 176 ARG A CA 1
ATOM 1464 C C . ARG A 1 176 ? 9.656 -2.774 -0.837 1.00 90.50 176 ARG A C 1
ATOM 1466 O O . ARG A 1 176 ? 9.133 -2.933 0.261 1.00 90.50 176 ARG A O 1
ATOM 1473 N N . SER A 1 177 ? 9.048 -2.156 -1.847 1.00 89.12 177 SER A N 1
ATOM 1474 C CA . SER A 1 177 ? 7.684 -1.617 -1.757 1.00 89.12 177 SER A CA 1
ATOM 1475 C C . SER A 1 177 ? 6.637 -2.722 -1.611 1.00 89.12 177 SER A C 1
ATOM 1477 O O . SER A 1 177 ? 5.743 -2.582 -0.783 1.00 89.12 177 SER A O 1
ATOM 1479 N N . SER A 1 178 ? 6.800 -3.858 -2.301 1.00 86.88 178 SER A N 1
ATOM 1480 C CA . SER A 1 178 ? 5.954 -5.047 -2.121 1.00 86.88 178 SER A CA 1
ATOM 1481 C C . SER A 1 178 ? 6.009 -5.570 -0.684 1.00 86.88 178 SER A C 1
ATOM 1483 O O . SER A 1 178 ? 4.975 -5.826 -0.067 1.00 86.88 178 SER A O 1
ATOM 1485 N N . SER A 1 179 ? 7.217 -5.698 -0.126 1.00 90.00 179 SER A N 1
ATOM 1486 C CA . SER A 1 179 ? 7.415 -6.180 1.245 1.00 90.00 179 SER A CA 1
ATOM 1487 C C . SER A 1 179 ? 6.801 -5.223 2.270 1.00 90.00 179 SER A C 1
ATOM 1489 O O . SER A 1 179 ? 6.023 -5.642 3.127 1.00 90.00 179 SER A O 1
ATOM 1491 N N . LEU A 1 180 ? 7.071 -3.920 2.125 1.00 90.94 180 LEU A N 1
ATOM 1492 C CA . LEU A 1 180 ? 6.497 -2.883 2.980 1.00 90.94 180 LEU A CA 1
ATOM 1493 C C . LEU A 1 180 ? 4.963 -2.881 2.906 1.00 90.94 180 LEU A C 1
ATOM 1495 O O . LEU A 1 180 ? 4.304 -2.859 3.941 1.00 90.94 180 LEU A O 1
ATOM 1499 N N . GLY A 1 181 ? 4.398 -2.977 1.700 1.00 89.69 181 GLY A N 1
ATOM 1500 C CA . GLY A 1 181 ? 2.953 -3.037 1.493 1.00 89.69 181 GLY A CA 1
ATOM 1501 C C . GLY A 1 181 ? 2.308 -4.221 2.213 1.00 89.69 181 GLY A C 1
ATOM 1502 O O . GLY A 1 181 ? 1.293 -4.048 2.882 1.00 89.69 181 GLY A O 1
ATOM 1503 N N . ARG A 1 182 ? 2.922 -5.414 2.177 1.00 89.81 182 ARG A N 1
ATOM 1504 C CA . ARG A 1 182 ? 2.424 -6.579 2.937 1.00 89.81 182 ARG A CA 1
ATOM 1505 C C . ARG A 1 182 ? 2.393 -6.305 4.438 1.00 89.81 182 ARG A C 1
ATOM 1507 O O . ARG A 1 182 ? 1.381 -6.584 5.073 1.00 89.81 182 ARG A O 1
ATOM 1514 N N . ILE A 1 183 ? 3.468 -5.744 4.991 1.00 93.25 183 ILE A N 1
ATOM 1515 C CA . ILE A 1 183 ? 3.562 -5.432 6.426 1.00 93.25 183 ILE A CA 1
ATOM 1516 C C . ILE A 1 183 ? 2.467 -4.442 6.831 1.00 93.25 183 ILE A C 1
ATOM 1518 O O . ILE A 1 183 ? 1.751 -4.694 7.797 1.00 93.25 183 ILE A O 1
ATOM 1522 N N . ILE A 1 184 ? 2.288 -3.357 6.073 1.00 93.31 184 ILE A N 1
ATOM 1523 C CA . ILE A 1 184 ? 1.273 -2.338 6.375 1.00 93.31 184 ILE A CA 1
ATOM 1524 C C . ILE A 1 184 ? -0.138 -2.928 6.295 1.00 93.31 184 ILE A C 1
ATOM 1526 O O . ILE A 1 184 ? -0.956 -2.655 7.169 1.00 93.31 184 ILE A O 1
ATOM 1530 N N . ARG A 1 185 ? -0.425 -3.788 5.309 1.00 91.25 185 ARG A N 1
ATOM 1531 C CA . ARG A 1 185 ? -1.723 -4.476 5.201 1.00 91.25 185 ARG A CA 1
ATOM 1532 C C . ARG A 1 185 ? -1.995 -5.377 6.405 1.00 91.25 185 ARG A C 1
ATOM 1534 O O . ARG A 1 185 ? -3.081 -5.310 6.975 1.00 91.25 185 ARG A O 1
ATOM 1541 N N . TYR A 1 186 ? -1.017 -6.187 6.817 1.00 92.94 186 TYR A N 1
ATOM 1542 C CA . TYR A 1 186 ? -1.153 -7.018 8.017 1.00 92.94 186 TYR A CA 1
ATOM 1543 C C . TYR A 1 186 ? -1.351 -6.172 9.270 1.00 92.94 186 TYR A C 1
ATOM 1545 O O . TYR A 1 186 ? -2.193 -6.512 10.094 1.00 92.94 186 TYR A O 1
ATOM 1553 N N . MET A 1 187 ? -0.626 -5.059 9.390 1.00 94.62 187 MET A N 1
ATOM 1554 C CA . MET A 1 187 ? -0.760 -4.121 10.501 1.00 94.62 187 MET A CA 1
ATOM 1555 C C . MET A 1 187 ? -2.143 -3.460 10.532 1.00 94.62 187 MET A C 1
ATOM 1557 O O . MET A 1 187 ? -2.731 -3.346 11.604 1.00 94.62 187 MET A O 1
ATOM 1561 N N . ALA A 1 188 ? -2.697 -3.077 9.379 1.00 93.56 188 ALA A N 1
ATOM 1562 C CA . ALA A 1 188 ? -4.036 -2.498 9.274 1.00 93.56 188 ALA A CA 1
ATOM 1563 C C . ALA A 1 188 ? -5.125 -3.484 9.715 1.00 93.56 188 ALA A C 1
ATOM 1565 O O . ALA A 1 188 ? -6.005 -3.122 10.496 1.00 93.56 188 ALA A O 1
ATOM 1566 N N . ILE A 1 189 ? -5.035 -4.739 9.264 1.00 93.69 189 ILE A N 1
ATOM 1567 C CA . ILE A 1 189 ? -5.993 -5.794 9.617 1.00 93.69 189 ILE A CA 1
ATOM 1568 C C . ILE A 1 189 ? -5.860 -6.176 11.094 1.00 93.69 189 ILE A C 1
ATOM 1570 O O . ILE A 1 189 ? -6.864 -6.246 11.799 1.00 93.69 189 ILE A O 1
ATOM 1574 N N . SER A 1 190 ? -4.640 -6.408 11.583 1.00 96.31 190 SER A N 1
ATOM 1575 C CA . SER A 1 190 ? -4.423 -6.830 12.970 1.00 96.31 190 SER A CA 1
ATOM 1576 C C . SER A 1 190 ? -4.830 -5.745 13.961 1.00 96.31 190 SER A C 1
ATOM 1578 O O . SER A 1 190 ? -5.527 -6.042 14.927 1.00 96.31 190 SER A O 1
ATOM 1580 N N . SER A 1 191 ? -4.479 -4.483 13.695 1.00 96.62 191 SER A N 1
ATOM 1581 C CA . SER A 1 191 ? -4.922 -3.355 14.519 1.00 96.62 191 SER A CA 1
ATOM 1582 C C . SER A 1 191 ? -6.440 -3.185 14.479 1.00 96.62 191 SER A C 1
ATOM 1584 O O . SER A 1 191 ? -7.041 -3.005 15.532 1.00 96.62 191 SER A O 1
ATOM 1586 N N . PHE A 1 192 ? -7.090 -3.344 13.320 1.00 96.88 192 PHE A N 1
ATOM 1587 C CA . PHE A 1 192 ? -8.553 -3.310 13.244 1.00 96.88 192 PHE A CA 1
ATOM 1588 C C . PHE A 1 192 ? -9.190 -4.381 14.134 1.00 96.88 192 PHE A C 1
ATOM 1590 O O . PHE A 1 192 ? -10.027 -4.070 14.979 1.00 96.88 192 PHE A O 1
ATOM 1597 N N . VAL A 1 193 ? -8.760 -5.638 13.985 1.00 96.94 193 VAL A N 1
ATOM 1598 C CA . VAL A 1 193 ? -9.297 -6.769 14.755 1.00 96.94 193 VAL A CA 1
ATOM 1599 C C . VAL A 1 193 ? -9.070 -6.567 16.253 1.00 96.94 193 VAL A C 1
ATOM 1601 O O . VAL A 1 193 ? -10.013 -6.701 17.027 1.00 96.94 193 VAL A O 1
ATOM 1604 N N . MET A 1 194 ? -7.860 -6.184 16.670 1.00 97.06 194 MET A N 1
ATOM 1605 C CA . MET A 1 194 ? -7.550 -5.922 18.083 1.00 97.06 194 MET A CA 1
ATOM 1606 C C . MET A 1 194 ? -8.378 -4.762 18.649 1.00 97.06 194 MET A C 1
ATOM 1608 O O . MET A 1 194 ? -8.843 -4.836 19.789 1.00 97.06 194 MET A O 1
ATOM 1612 N N . GLY A 1 195 ? -8.610 -3.719 17.846 1.00 96.62 195 GLY A N 1
ATOM 1613 C CA . GLY A 1 195 ? -9.476 -2.596 18.196 1.00 96.62 195 GLY A CA 1
ATOM 1614 C C . GLY A 1 195 ? -10.922 -3.032 18.424 1.00 96.62 195 GLY A C 1
ATOM 1615 O O . GLY A 1 195 ? -11.483 -2.772 19.486 1.00 96.62 195 GLY A O 1
ATOM 1616 N N . ILE A 1 196 ? -11.502 -3.772 17.475 1.00 96.94 196 ILE A N 1
ATOM 1617 C CA . ILE A 1 196 ? -12.874 -4.290 17.580 1.00 96.94 196 ILE A CA 1
ATOM 1618 C C . ILE A 1 196 ? -13.024 -5.263 18.753 1.00 96.94 196 ILE A C 1
ATOM 1620 O O . ILE A 1 196 ? -13.979 -5.139 19.514 1.00 96.94 196 ILE A O 1
ATOM 1624 N N . VAL A 1 197 ? -12.085 -6.191 18.954 1.00 96.50 197 VAL A N 1
ATOM 1625 C CA . VAL A 1 197 ? -12.122 -7.131 20.089 1.00 96.50 197 VAL A CA 1
ATOM 1626 C C . VAL A 1 197 ? -12.102 -6.377 21.418 1.00 96.50 197 VAL A C 1
ATOM 1628 O O . VAL A 1 197 ? -12.922 -6.656 22.292 1.00 96.50 197 VAL A O 1
ATOM 1631 N N . SER A 1 198 ? -11.227 -5.378 21.553 1.00 94.56 198 SER A N 1
ATOM 1632 C CA . SER A 1 198 ? -11.156 -4.540 22.757 1.00 94.56 198 SER A CA 1
ATOM 1633 C C . SER A 1 198 ? -12.445 -3.737 22.968 1.00 94.56 198 SER A C 1
ATOM 1635 O O . SER A 1 198 ? -12.909 -3.599 24.099 1.00 94.56 198 SER A O 1
ATOM 1637 N N . LEU A 1 199 ? -13.063 -3.250 21.886 1.00 95.69 199 LEU A N 1
ATOM 1638 C CA . LEU A 1 199 ? -14.327 -2.518 21.939 1.00 95.69 199 LEU A CA 1
ATOM 1639 C C . LEU A 1 199 ? -15.502 -3.408 22.359 1.00 95.69 199 LEU A C 1
ATOM 1641 O O . LEU A 1 199 ? -16.315 -3.003 23.185 1.00 95.69 199 LEU A O 1
ATOM 1645 N N . VAL A 1 200 ? -15.590 -4.619 21.808 1.00 94.81 200 VAL A N 1
ATOM 1646 C CA . VAL A 1 200 ? -16.621 -5.603 22.166 1.00 94.81 200 VAL A CA 1
ATOM 1647 C C . VAL A 1 200 ? -16.454 -6.039 23.617 1.00 94.81 200 VAL A C 1
ATOM 1649 O O . VAL A 1 200 ? -17.445 -6.123 24.344 1.00 94.81 200 VAL A O 1
ATOM 1652 N N . PHE A 1 201 ? -15.215 -6.262 24.058 1.00 94.25 201 PHE A N 1
ATOM 1653 C CA . PHE A 1 201 ? -14.911 -6.562 25.454 1.00 94.25 201 PHE A CA 1
ATOM 1654 C C . PHE A 1 201 ? -15.383 -5.433 26.379 1.00 94.25 201 PHE A C 1
ATOM 1656 O O . PHE A 1 201 ? -16.140 -5.684 27.317 1.00 94.25 201 PHE A O 1
ATOM 1663 N N . PHE A 1 202 ? -15.024 -4.185 26.055 1.00 93.88 202 PHE A N 1
ATOM 1664 C CA . PHE A 1 202 ? -15.503 -2.998 26.762 1.00 93.88 202 PHE A CA 1
ATOM 1665 C C . PHE A 1 202 ? -17.036 -2.953 26.825 1.00 93.88 202 PHE A C 1
ATOM 1667 O O . PHE A 1 202 ? -17.603 -2.815 27.909 1.00 93.88 202 PHE A O 1
ATOM 1674 N N . ALA A 1 203 ? -17.717 -3.104 25.687 1.00 91.94 203 ALA A N 1
ATOM 1675 C CA . ALA A 1 203 ? -19.171 -3.008 25.609 1.00 91.94 203 ALA A CA 1
ATOM 1676 C C . ALA A 1 203 ? -19.865 -4.100 26.435 1.00 91.94 203 ALA A C 1
ATOM 1678 O O . ALA A 1 203 ? -20.755 -3.802 27.229 1.00 91.94 203 ALA A O 1
ATOM 1679 N N . THR A 1 204 ? -19.417 -5.349 26.297 1.00 92.31 204 THR A N 1
ATOM 1680 C CA . THR A 1 204 ? -19.987 -6.509 26.999 1.00 92.31 204 THR A CA 1
ATOM 1681 C C . THR A 1 204 ? -19.859 -6.346 28.506 1.00 92.31 204 THR A C 1
ATOM 1683 O O . THR A 1 204 ? -20.841 -6.492 29.234 1.00 92.31 204 THR A O 1
ATOM 1686 N N . TRP A 1 205 ? -18.664 -5.989 28.979 1.00 92.25 205 TRP A N 1
ATOM 1687 C CA . TRP A 1 205 ? -18.424 -5.856 30.409 1.00 92.25 205 TRP A CA 1
ATOM 1688 C C . TRP A 1 205 ? -19.132 -4.643 31.007 1.00 92.25 205 TRP A C 1
ATOM 1690 O O . TRP A 1 205 ? -19.651 -4.711 32.118 1.00 92.25 205 TRP A O 1
ATOM 1700 N N . THR A 1 206 ? -19.231 -3.554 30.240 1.00 90.06 206 THR A N 1
ATOM 1701 C CA . THR A 1 206 ? -20.039 -2.396 30.628 1.00 90.06 206 THR A CA 1
ATOM 1702 C C . THR A 1 206 ? -21.498 -2.795 30.834 1.00 90.06 206 THR A C 1
ATOM 1704 O O . THR A 1 206 ? -22.086 -2.442 31.848 1.00 90.06 206 THR A O 1
ATOM 1707 N N . VAL A 1 207 ? -22.102 -3.513 29.883 1.00 89.00 207 VAL A N 1
ATOM 1708 C CA . VAL A 1 207 ? -23.507 -3.935 29.989 1.00 89.00 207 VAL A CA 1
ATOM 1709 C C . VAL A 1 207 ? -23.701 -4.880 31.174 1.00 89.00 207 VAL A C 1
ATOM 1711 O O . VAL A 1 207 ? -24.635 -4.688 31.946 1.00 89.00 207 VAL A O 1
ATOM 1714 N N . TYR A 1 208 ? -22.799 -5.844 31.360 1.00 89.38 208 TYR A N 1
ATOM 1715 C CA . TYR A 1 208 ? -22.837 -6.773 32.488 1.00 89.38 208 TYR A CA 1
ATOM 1716 C C . TYR A 1 208 ? -22.816 -6.049 33.843 1.00 89.38 208 TYR A C 1
ATOM 1718 O O . TYR A 1 208 ? -23.675 -6.296 34.684 1.00 89.38 208 TYR A O 1
ATOM 1726 N N . LEU A 1 209 ? -21.896 -5.095 34.023 1.00 86.81 209 LEU A N 1
ATOM 1727 C CA . LEU A 1 209 ? -21.777 -4.306 35.254 1.00 86.81 209 LEU A CA 1
ATOM 1728 C C . LEU A 1 209 ? -22.946 -3.345 35.503 1.00 86.81 209 LEU A C 1
ATOM 1730 O O . LEU A 1 209 ? -23.069 -2.838 36.607 1.00 86.81 209 LEU A O 1
ATOM 1734 N N . ARG A 1 210 ? -23.772 -3.049 34.495 1.00 82.12 210 ARG A N 1
ATOM 1735 C CA . ARG A 1 210 ? -24.980 -2.225 34.671 1.00 82.12 210 ARG A CA 1
ATOM 1736 C C . ARG A 1 210 ? -26.195 -3.031 35.118 1.00 82.12 210 ARG A C 1
ATOM 1738 O O . ARG A 1 210 ? -27.158 -2.436 35.589 1.00 82.12 210 ARG A O 1
ATOM 1745 N N . ILE A 1 211 ? -26.191 -4.340 34.867 1.00 83.94 211 ILE A N 1
ATOM 1746 C CA . ILE A 1 211 ? -27.288 -5.249 35.227 1.00 83.94 211 ILE A CA 1
ATOM 1747 C C . ILE A 1 211 ? -27.111 -5.777 36.661 1.00 83.94 211 ILE A C 1
ATOM 1749 O O . ILE A 1 211 ? -28.109 -6.077 37.314 1.00 83.94 211 ILE A O 1
ATOM 1753 N N . LEU A 1 212 ? -25.862 -5.892 37.124 1.00 74.00 212 LEU A N 1
ATOM 1754 C CA . LEU A 1 212 ? -25.481 -6.226 38.503 1.00 74.00 212 LEU A CA 1
ATOM 1755 C C . LEU A 1 212 ? -25.606 -5.028 39.445 1.00 74.00 212 LEU A C 1
ATOM 1757 O O . LEU A 1 212 ? -26.054 -5.258 40.589 1.00 74.00 212 LEU A O 1
#

Radius of gyration: 30.32 Å; chains: 1; bounding box: 57×23×92 Å

Sequence (212 aa):
MPPNYPQILQTKQELESVQNEVEIARKIFEDTNTSYRDNSFQVFEKIAFYAVGSISLSITYVGYVLSQQTEVLKVSVFYLPLYVYLFISWAFLVLSLFTTLFVRWTDITHTFWASQKEYYKAKKKKEEKKISFFQSYPNIVFQDGKSKDTETAICGENVKKYTDVLIPTTERYEKRSSSLGRIIRYMAISSFVMGIVSLVFFATWTVYLRIL

pLDDT: mean 82.72, std 11.88, range [45.16, 97.56]

Secondary structure (DSSP, 8-state):
----HHHHHHHHHHHHHHHHHHHHHHHHHHHHHHHHHHHSSHHHHHHHHHHHHHHHHHHHIIIIISTT-THHHH-EETTEEHHHHHHHHHHHHHHHHHHHHHHHHHHHHHHHHHHHHHHHHHHHHHHHHHHHHHHH-TTPPPTT---HHHHHHHHHHHHHIIIIIIHHHHHHHHHHHHHHHHHHHHHHHHHHHHHHHHHHHHHHHHHHHHH-